Protein AF-A0A925LDP7-F1 (afdb_monomer_lite)

Secondary structure (DSSP, 8-state):
---TT-HHHHHHHHHHHHHHHTT-EEEEEEEEES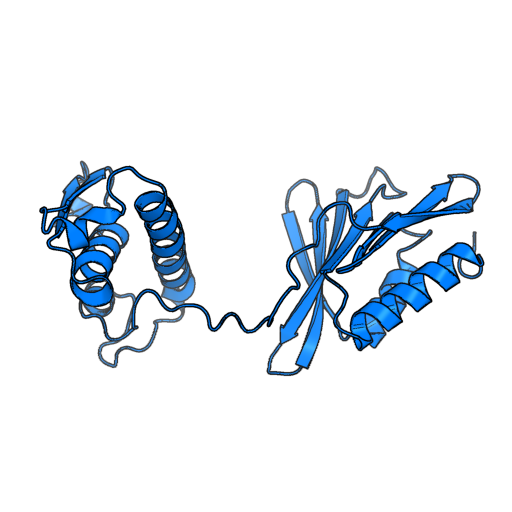-TTSSEEEEEEEEEEETTEEEEEEEEEESS-EEEEEEEHHHHHHHHHHHBTTTEEEEEEEESSEEEEEEE-TT--EEEEEEE-SS-------S------SS-TT-HHHHHTTSB-TTSPBPGGGHHHHHHHHHHHHHHHHHHHTSTTTTTTTTTPPEEEEEET-TTSHHHHHHHHIIIIIS---EEEEEE-S-GGGT-

Structure (mmCIF, N/CA/C/O backbone):
data_AF-A0A925LDP7-F1
#
_entry.id   AF-A0A925LDP7-F1
#
loop_
_atom_site.group_PDB
_atom_site.id
_atom_site.type_symbol
_atom_site.label_atom_id
_atom_site.label_alt_id
_atom_site.label_comp_id
_atom_site.label_asym_id
_atom_site.label_entity_id
_atom_site.label_seq_id
_atom_site.pdbx_PDB_ins_code
_atom_site.Cartn_x
_atom_site.Cartn_y
_atom_site.Cartn_z
_atom_site.occupancy
_atom_site.B_iso_or_equiv
_atom_site.auth_seq_id
_atom_site.auth_com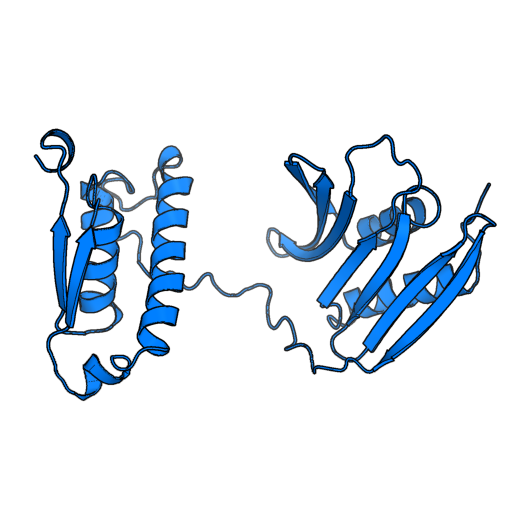p_id
_atom_site.auth_asym_id
_atom_site.auth_atom_id
_atom_site.pdbx_PDB_model_num
ATOM 1 N N . MET A 1 1 ? 21.986 8.172 -30.380 1.00 40.56 1 MET A N 1
ATOM 2 C CA . MET A 1 1 ? 23.168 7.496 -29.807 1.00 40.56 1 MET A CA 1
ATOM 3 C C . MET A 1 1 ? 22.653 6.172 -29.261 1.00 40.56 1 MET A C 1
ATOM 5 O O . MET A 1 1 ? 22.005 6.172 -28.224 1.00 40.56 1 MET A O 1
ATOM 9 N N . ASN A 1 2 ? 22.763 5.102 -30.053 1.00 40.31 2 ASN A N 1
ATOM 10 C CA . ASN A 1 2 ? 22.223 3.786 -29.709 1.00 40.31 2 ASN A CA 1
ATOM 11 C C . ASN A 1 2 ? 23.120 3.160 -28.633 1.00 40.31 2 ASN A C 1
ATOM 13 O O . ASN A 1 2 ? 24.221 2.718 -28.931 1.00 40.31 2 ASN A O 1
ATOM 17 N N . LEU A 1 3 ? 22.633 3.161 -27.390 1.00 54.34 3 LEU A N 1
ATOM 18 C CA . LEU A 1 3 ? 23.225 2.503 -26.221 1.00 54.34 3 LEU A CA 1
ATOM 19 C C . LEU A 1 3 ? 22.838 1.012 -25.989 1.00 54.34 3 LEU A C 1
ATOM 21 O O . LEU A 1 3 ? 23.273 0.485 -24.967 1.00 54.34 3 LEU A O 1
ATOM 25 N N . PRO A 1 4 ? 22.051 0.286 -26.822 1.00 52.62 4 PRO A N 1
ATOM 26 C CA . PRO A 1 4 ? 21.390 -0.947 -26.381 1.00 52.62 4 PRO A CA 1
ATOM 27 C C . PRO A 1 4 ? 22.275 -2.207 -26.441 1.00 52.62 4 PRO A C 1
ATOM 29 O O . PRO A 1 4 ? 21.760 -3.286 -26.705 1.00 52.62 4 PRO A O 1
ATOM 32 N N . THR A 1 5 ? 23.599 -2.110 -26.291 1.00 65.19 5 THR A N 1
ATOM 33 C CA . THR A 1 5 ? 24.480 -3.297 -26.397 1.00 65.19 5 THR A CA 1
ATOM 34 C C . THR A 1 5 ? 25.756 -3.163 -25.570 1.00 65.19 5 THR A C 1
ATOM 36 O O . THR A 1 5 ? 26.799 -3.716 -25.910 1.00 65.19 5 THR A O 1
ATOM 39 N N . ASP A 1 6 ? 25.704 -2.387 -24.487 1.00 84.06 6 ASP A N 1
ATOM 40 C CA . ASP A 1 6 ? 26.787 -2.400 -23.510 1.00 84.06 6 ASP A CA 1
ATOM 41 C C . ASP A 1 6 ? 26.669 -3.673 -22.644 1.00 84.06 6 ASP A C 1
ATOM 43 O O . ASP A 1 6 ? 25.587 -3.936 -22.103 1.00 84.06 6 ASP A O 1
ATOM 47 N N . PRO A 1 7 ? 27.746 -4.465 -22.477 1.00 86.44 7 PRO A N 1
ATOM 48 C CA . PRO A 1 7 ? 27.717 -5.697 -21.687 1.00 86.44 7 PRO A CA 1
ATOM 49 C C . PRO A 1 7 ? 27.203 -5.516 -20.253 1.00 86.44 7 PRO A C 1
ATOM 51 O O . PRO A 1 7 ? 26.579 -6.425 -19.705 1.00 86.44 7 PRO A O 1
ATOM 54 N N . ALA A 1 8 ? 27.429 -4.354 -19.631 1.00 88.62 8 ALA A N 1
ATOM 55 C CA . ALA A 1 8 ? 26.926 -4.065 -18.291 1.00 88.62 8 ALA A CA 1
ATOM 56 C C . ALA A 1 8 ? 25.400 -3.890 -18.271 1.00 88.62 8 ALA A C 1
ATOM 58 O O . ALA A 1 8 ? 24.751 -4.310 -17.311 1.00 88.62 8 ALA A O 1
ATOM 59 N N . VAL A 1 9 ? 24.822 -3.306 -19.325 1.00 89.75 9 VAL A N 1
ATOM 60 C CA . VAL A 1 9 ? 23.366 -3.151 -19.472 1.00 89.75 9 VAL A CA 1
ATOM 61 C C . VAL A 1 9 ? 22.717 -4.512 -19.715 1.00 89.75 9 VAL A C 1
ATOM 63 O O . VAL A 1 9 ? 21.731 -4.830 -19.054 1.00 89.75 9 VAL A O 1
ATOM 66 N N . GLU A 1 10 ? 23.295 -5.342 -20.589 1.00 90.75 10 GLU A N 1
ATOM 67 C CA . GLU A 1 10 ? 22.788 -6.701 -20.833 1.00 90.75 10 GLU A CA 1
ATOM 68 C C . GLU A 1 10 ? 22.823 -7.554 -19.572 1.00 90.75 10 GLU A C 1
ATOM 70 O O . GLU A 1 10 ? 21.828 -8.183 -19.222 1.00 90.75 10 GLU A O 1
ATOM 75 N N . ARG A 1 11 ? 23.942 -7.526 -18.842 1.00 93.19 11 ARG A N 1
ATOM 76 C CA . ARG A 1 11 ? 24.085 -8.281 -17.596 1.00 93.19 11 ARG A CA 1
ATOM 77 C C . ARG A 1 11 ? 23.078 -7.825 -16.537 1.00 93.19 11 ARG A C 1
ATOM 79 O O . ARG A 1 11 ? 22.529 -8.660 -15.827 1.00 93.19 11 ARG A O 1
ATOM 86 N N . PHE A 1 12 ? 22.815 -6.521 -16.444 1.00 94.19 12 PHE A N 1
ATOM 87 C CA . PHE A 1 12 ? 21.799 -5.979 -15.541 1.00 94.19 12 PHE A CA 1
ATOM 88 C C . PHE A 1 12 ? 20.381 -6.424 -15.928 1.00 94.19 12 PHE A C 1
ATOM 90 O O . PHE A 1 12 ? 19.610 -6.828 -15.063 1.00 94.19 12 PHE A O 1
ATOM 97 N N . LEU A 1 13 ? 20.029 -6.363 -17.217 1.00 93.06 13 LEU A N 1
ATOM 98 C CA . LEU A 1 13 ? 18.705 -6.760 -17.709 1.00 93.06 13 LEU A CA 1
ATOM 99 C C . LEU A 1 13 ? 18.469 -8.269 -17.602 1.00 93.06 13 LEU A C 1
ATOM 101 O O . LEU A 1 13 ? 17.364 -8.671 -17.248 1.00 93.06 13 LEU A O 1
ATOM 105 N N . ALA A 1 14 ? 19.494 -9.083 -17.865 1.00 92.31 14 ALA A N 1
ATOM 106 C CA . ALA A 1 14 ? 19.447 -10.528 -17.665 1.00 92.31 14 ALA A CA 1
ATOM 107 C C . ALA A 1 14 ? 19.187 -10.857 -16.191 1.00 92.31 14 ALA A C 1
ATOM 109 O O . ALA A 1 14 ? 18.197 -11.509 -15.880 1.00 92.31 14 ALA A O 1
ATOM 110 N N . HIS A 1 15 ? 19.976 -10.283 -15.276 1.00 93.69 15 HIS A N 1
ATOM 111 C CA . HIS A 1 15 ? 19.776 -10.509 -13.846 1.00 93.69 15 HIS A CA 1
ATOM 112 C C . HIS A 1 15 ? 18.412 -10.006 -13.349 1.00 93.69 15 HIS A C 1
ATOM 114 O O . HIS A 1 15 ? 17.784 -10.633 -12.502 1.00 93.69 15 HIS A O 1
ATOM 120 N N . PHE A 1 16 ? 17.912 -8.893 -13.891 1.00 93.62 16 PHE A N 1
ATOM 121 C CA . PHE A 1 16 ? 16.559 -8.434 -13.593 1.00 93.62 16 PHE A CA 1
ATOM 122 C C . PHE A 1 16 ? 15.493 -9.448 -14.036 1.00 93.62 16 PHE A C 1
ATOM 124 O O . PHE A 1 16 ? 14.566 -9.712 -13.275 1.00 93.62 16 PHE A O 1
ATOM 131 N N . ALA A 1 17 ? 15.617 -10.022 -15.236 1.00 91.56 17 ALA A N 1
ATOM 132 C CA . ALA A 1 17 ? 14.696 -11.044 -15.726 1.00 91.56 17 ALA A CA 1
ATOM 133 C C . ALA A 1 17 ? 14.746 -12.319 -14.865 1.00 91.56 17 ALA A C 1
ATOM 135 O O . ALA A 1 17 ? 13.689 -12.823 -14.480 1.00 91.56 17 ALA A O 1
ATOM 136 N N . ASP A 1 18 ? 15.944 -12.771 -14.492 1.00 89.19 18 ASP A N 1
ATOM 137 C CA . ASP A 1 18 ? 16.142 -13.922 -13.602 1.00 89.19 18 ASP A CA 1
ATOM 138 C C . ASP A 1 18 ? 15.507 -13.665 -12.226 1.00 89.19 18 ASP A C 1
ATOM 140 O O . ASP A 1 18 ? 14.745 -14.484 -11.719 1.00 89.19 18 ASP A O 1
ATOM 144 N N . ALA A 1 19 ? 15.710 -12.472 -11.655 1.00 88.44 19 ALA A N 1
ATOM 145 C CA . ALA A 1 19 ? 15.133 -12.103 -10.363 1.00 88.44 19 ALA A CA 1
ATOM 146 C C . ALA A 1 19 ? 13.593 -12.070 -10.367 1.00 88.44 19 ALA A C 1
ATOM 148 O O . ALA A 1 19 ? 12.962 -12.309 -9.333 1.00 88.44 19 ALA A O 1
ATOM 149 N N . LEU A 1 20 ? 12.970 -11.767 -11.512 1.00 87.81 20 LEU A N 1
ATOM 150 C CA . LEU A 1 20 ? 11.517 -11.866 -11.671 1.00 87.81 20 LEU A CA 1
ATOM 151 C C . LEU A 1 20 ? 11.048 -13.319 -11.751 1.00 87.81 20 LEU A C 1
ATOM 153 O O . LEU A 1 20 ? 9.985 -13.627 -11.217 1.00 87.81 20 LEU A O 1
ATOM 157 N N . HIS A 1 21 ? 11.812 -14.189 -12.416 1.00 85.06 21 HIS A N 1
ATOM 158 C CA . HIS A 1 21 ? 11.483 -15.606 -12.559 1.00 85.06 21 HIS A CA 1
ATOM 159 C C . HIS A 1 21 ? 11.599 -16.345 -11.221 1.00 85.06 21 HIS A C 1
ATOM 161 O O . HIS A 1 21 ? 10.654 -17.004 -10.788 1.00 85.06 21 HIS A O 1
ATOM 167 N N . ASP A 1 22 ? 12.702 -16.125 -10.508 1.00 83.94 22 ASP A N 1
ATOM 168 C CA . ASP A 1 22 ? 13.012 -16.799 -9.244 1.00 83.94 22 ASP A CA 1
ATOM 169 C C . ASP A 1 22 ? 12.352 -16.125 -8.029 1.00 83.94 22 ASP A C 1
ATOM 171 O O . ASP A 1 22 ? 12.627 -16.469 -6.881 1.00 83.94 22 ASP A O 1
ATOM 175 N N . SER A 1 23 ? 11.471 -15.142 -8.262 1.00 81.62 23 SER A N 1
ATOM 176 C CA . SER A 1 23 ? 10.743 -14.401 -7.219 1.00 81.62 23 SER A CA 1
ATOM 177 C C . SER A 1 23 ? 11.643 -13.737 -6.161 1.00 81.62 23 SER A C 1
ATOM 179 O O . SER A 1 23 ? 11.200 -13.433 -5.050 1.00 81.62 23 SER A O 1
ATOM 181 N N . SER A 1 24 ? 12.904 -13.467 -6.505 1.00 84.62 24 SER A N 1
ATOM 182 C CA . SER A 1 24 ? 13.875 -12.777 -5.648 1.00 84.62 24 SER A CA 1
ATOM 183 C C . SER A 1 24 ? 13.843 -11.255 -5.830 1.00 84.62 24 SER A C 1
ATOM 185 O O . SER A 1 24 ? 14.462 -10.519 -5.059 1.00 84.62 24 SER A O 1
ATOM 187 N N . PHE A 1 25 ? 13.101 -10.759 -6.823 1.00 88.75 25 PHE A N 1
ATOM 188 C CA . PHE A 1 25 ? 12.918 -9.337 -7.086 1.00 88.75 25 PHE A CA 1
ATOM 189 C C . PHE A 1 25 ? 12.146 -8.618 -5.968 1.00 88.75 25 PHE A C 1
ATOM 191 O O . PHE A 1 25 ? 11.017 -8.978 -5.636 1.00 88.75 25 PHE A O 1
ATOM 198 N N . VAL A 1 26 ? 12.721 -7.530 -5.444 1.00 88.12 26 VAL A N 1
ATOM 199 C CA . VAL A 1 26 ? 12.084 -6.680 -4.423 1.00 88.12 26 VAL A CA 1
ATOM 200 C C . VAL A 1 26 ? 11.586 -5.371 -5.034 1.00 88.12 26 VAL A C 1
ATOM 202 O O . VAL A 1 26 ? 10.417 -4.997 -4.890 1.00 88.12 26 VAL A O 1
ATOM 205 N N . LYS A 1 27 ? 12.475 -4.622 -5.693 1.00 92.00 27 LYS A N 1
ATOM 206 C CA . LYS A 1 27 ? 12.163 -3.306 -6.267 1.00 92.00 27 LYS A CA 1
ATOM 207 C C . LYS A 1 27 ? 13.233 -2.882 -7.262 1.00 92.00 27 LYS A C 1
ATOM 209 O O . LYS A 1 27 ? 14.415 -3.123 -7.056 1.00 92.00 27 LYS A O 1
ATOM 214 N N . LEU A 1 28 ? 12.825 -2.141 -8.285 1.00 95.50 28 LEU A N 1
ATOM 215 C CA . LEU A 1 28 ? 13.735 -1.451 -9.195 1.00 95.50 28 LEU A CA 1
ATOM 216 C C . LEU A 1 28 ? 13.430 0.046 -9.205 1.00 95.50 28 LEU A C 1
ATOM 218 O O . LEU A 1 28 ? 12.268 0.453 -9.190 1.00 95.50 28 LEU A O 1
ATOM 222 N N . VAL A 1 29 ? 14.471 0.874 -9.236 1.00 95.94 29 VAL A N 1
ATOM 223 C CA . VAL A 1 29 ? 14.363 2.331 -9.369 1.00 95.94 29 VAL A CA 1
ATOM 224 C C . VAL A 1 29 ? 15.185 2.798 -10.551 1.00 95.94 29 VAL A C 1
ATOM 226 O O . VAL A 1 29 ? 16.388 2.558 -10.597 1.00 95.94 29 VAL A O 1
ATOM 229 N N . LEU A 1 30 ? 14.556 3.536 -11.461 1.00 94.25 30 LEU A N 1
ATOM 230 C CA . LEU A 1 30 ? 15.259 4.323 -12.463 1.00 94.25 30 LEU A CA 1
ATOM 231 C C . LEU A 1 30 ? 15.282 5.788 -12.042 1.00 94.25 30 LEU A C 1
ATOM 233 O O . LEU A 1 30 ? 14.250 6.363 -11.685 1.00 94.25 30 LEU A O 1
ATOM 237 N N . ALA A 1 31 ? 16.458 6.398 -12.091 1.00 91.00 31 ALA A N 1
ATOM 238 C CA . ALA A 1 31 ? 16.699 7.761 -11.641 1.00 91.00 31 ALA A CA 1
ATOM 239 C C . ALA A 1 31 ? 17.605 8.523 -12.617 1.00 91.00 31 ALA A C 1
ATOM 241 O O . ALA A 1 31 ? 18.130 7.970 -13.587 1.00 91.00 31 ALA A O 1
ATOM 242 N N . LYS A 1 32 ? 17.793 9.820 -12.343 1.00 86.69 32 LYS A N 1
ATOM 243 C CA . LYS A 1 32 ? 18.557 10.759 -13.180 1.00 86.69 32 LYS A CA 1
ATOM 244 C C . LYS A 1 32 ? 18.049 10.777 -14.630 1.00 86.69 32 LYS A C 1
ATOM 246 O O . LYS A 1 32 ? 18.739 10.283 -15.529 1.00 86.69 32 LYS A O 1
ATOM 251 N N . PRO A 1 33 ? 16.844 11.325 -14.858 1.00 86.44 33 PRO A N 1
ATOM 252 C CA . PRO A 1 33 ? 16.310 11.486 -16.200 1.00 86.44 33 PRO A CA 1
ATOM 253 C C . PRO A 1 33 ? 17.247 12.351 -17.060 1.00 86.44 33 PRO A C 1
ATOM 255 O O . PRO A 1 33 ? 17.884 13.285 -16.566 1.00 86.44 33 PRO A O 1
ATOM 258 N N . GLN A 1 34 ? 17.374 12.037 -18.349 1.00 76.31 34 GLN A N 1
ATOM 259 C CA . GLN A 1 34 ? 18.280 12.742 -19.260 1.00 76.31 34 GLN A CA 1
ATOM 260 C C . GLN A 1 34 ? 17.795 14.145 -19.613 1.00 76.31 34 GLN A C 1
ATOM 262 O O . GLN A 1 34 ? 18.620 15.044 -19.792 1.00 76.31 34 GLN A O 1
ATOM 267 N N . ARG A 1 35 ? 16.476 14.332 -19.715 1.00 70.00 35 ARG A N 1
ATOM 268 C CA . ARG A 1 35 ? 15.852 15.626 -19.988 1.00 70.00 35 ARG A CA 1
ATOM 269 C C . ARG A 1 35 ? 15.399 16.246 -18.675 1.00 70.00 35 ARG A C 1
ATOM 271 O O . ARG A 1 35 ? 14.482 15.749 -18.039 1.00 70.00 35 ARG A O 1
ATOM 278 N N . ALA A 1 36 ? 16.029 17.356 -18.298 1.00 55.81 36 ALA A N 1
ATOM 279 C CA . ALA A 1 36 ? 15.630 18.143 -17.130 1.00 55.81 36 ALA A CA 1
ATOM 280 C C . ALA A 1 36 ? 14.279 18.873 -17.320 1.00 55.81 36 ALA A C 1
ATOM 282 O O . ALA A 1 36 ? 13.747 19.419 -16.358 1.00 55.81 36 ALA A O 1
ATOM 283 N N . SER A 1 37 ? 13.747 18.904 -18.551 1.00 54.88 37 SER A N 1
ATOM 284 C CA . SER A 1 37 ? 12.510 19.604 -18.920 1.00 54.88 37 SER A CA 1
ATOM 285 C C . SER A 1 37 ? 11.239 18.764 -18.793 1.00 54.88 37 SER A C 1
ATOM 287 O O . SER A 1 37 ? 10.155 19.333 -18.832 1.00 54.88 37 SER A O 1
ATOM 289 N N . ASP A 1 38 ? 11.345 17.440 -18.663 1.00 63.47 38 ASP A N 1
ATOM 290 C CA . ASP A 1 38 ? 10.188 16.612 -18.336 1.00 63.47 38 ASP A CA 1
ATOM 291 C C . ASP A 1 38 ? 10.051 16.605 -16.818 1.00 63.47 38 ASP A C 1
ATOM 293 O O . ASP A 1 38 ? 10.993 16.265 -16.108 1.00 63.47 38 ASP A O 1
ATOM 297 N N . ASP A 1 39 ? 8.876 16.942 -16.291 1.00 83.62 39 ASP A N 1
ATOM 298 C CA . ASP A 1 39 ? 8.598 16.925 -14.847 1.00 83.62 39 ASP A CA 1
ATOM 299 C C . ASP A 1 39 ? 8.763 15.542 -14.189 1.00 83.62 39 ASP A C 1
ATOM 301 O O . ASP A 1 39 ? 8.492 15.400 -13.000 1.00 83.62 39 ASP A O 1
ATOM 305 N N . LEU A 1 40 ? 9.177 14.528 -14.952 1.00 89.19 40 LEU A N 1
ATOM 306 C CA . LEU A 1 40 ? 9.502 13.176 -14.529 1.00 89.19 40 LEU A CA 1
ATOM 307 C C . LEU A 1 40 ? 10.780 13.172 -13.682 1.00 89.19 40 LEU A C 1
ATOM 309 O O . LEU A 1 40 ? 11.830 13.627 -14.116 1.00 89.19 40 LEU A O 1
ATOM 313 N N . LEU A 1 41 ? 10.700 12.611 -12.481 1.00 89.31 41 LEU A N 1
ATOM 314 C CA . LEU A 1 41 ? 11.795 12.560 -11.512 1.00 89.31 41 LEU A CA 1
ATOM 315 C C . LEU A 1 41 ? 12.430 11.170 -11.437 1.00 89.31 41 LEU A C 1
ATOM 317 O O . LEU A 1 41 ? 13.654 11.036 -11.392 1.00 89.31 41 LEU A O 1
ATOM 321 N N . ARG A 1 42 ? 11.596 10.127 -11.395 1.00 92.69 42 ARG A N 1
ATOM 322 C CA . ARG A 1 42 ? 12.022 8.728 -11.265 1.00 92.69 42 ARG A CA 1
ATOM 323 C C . ARG A 1 42 ? 10.937 7.770 -11.734 1.00 92.69 42 ARG A C 1
ATOM 325 O O . ARG A 1 42 ? 9.759 8.125 -11.756 1.00 92.69 42 ARG A O 1
ATOM 332 N N . LEU A 1 43 ? 11.337 6.537 -12.009 1.00 94.50 43 LEU A N 1
ATOM 333 C CA . LEU A 1 43 ? 10.438 5.401 -12.170 1.00 94.50 43 LEU A CA 1
ATOM 334 C C . LEU A 1 43 ? 10.726 4.383 -11.069 1.00 94.50 43 LEU A C 1
ATOM 336 O O . LEU A 1 43 ? 11.884 4.098 -10.782 1.00 94.50 43 LEU A O 1
ATOM 340 N N . THR A 1 44 ? 9.690 3.836 -10.442 1.00 94.94 44 THR A N 1
ATOM 341 C CA . THR A 1 44 ? 9.815 2.693 -9.525 1.00 94.94 44 THR A CA 1
ATOM 342 C C . THR A 1 44 ? 9.009 1.516 -10.050 1.00 94.94 44 THR A C 1
ATOM 344 O O . THR A 1 44 ? 7.834 1.688 -10.355 1.00 94.94 44 THR A O 1
ATOM 347 N N . ALA A 1 45 ? 9.616 0.334 -10.122 1.00 94.00 45 ALA A N 1
ATOM 348 C CA . ALA A 1 45 ? 8.952 -0.907 -10.496 1.00 94.00 45 ALA A CA 1
ATOM 349 C C . ALA A 1 45 ? 8.840 -1.852 -9.294 1.00 94.00 45 ALA A C 1
ATOM 351 O O . ALA A 1 45 ? 9.786 -1.978 -8.506 1.00 94.00 45 ALA A O 1
ATOM 352 N N . ARG A 1 46 ? 7.691 -2.518 -9.168 1.00 92.12 46 ARG A N 1
ATOM 353 C CA . ARG A 1 46 ? 7.416 -3.585 -8.193 1.00 92.12 46 ARG A CA 1
ATOM 354 C C . ARG A 1 46 ? 6.602 -4.699 -8.841 1.00 92.12 46 ARG A C 1
ATOM 356 O O . ARG A 1 46 ? 5.817 -4.422 -9.746 1.00 92.12 46 ARG A O 1
ATOM 363 N N . LEU A 1 47 ? 6.768 -5.927 -8.361 1.00 88.31 47 LEU A N 1
ATOM 364 C CA . LEU A 1 47 ? 5.917 -7.045 -8.758 1.00 88.31 47 LEU A CA 1
ATOM 365 C C . LEU A 1 47 ? 4.542 -6.900 -8.096 1.00 88.31 47 LEU A C 1
ATOM 367 O O . LEU A 1 47 ? 4.451 -6.469 -6.952 1.00 88.31 47 LEU A O 1
ATOM 371 N N . VAL A 1 48 ? 3.471 -7.226 -8.807 1.00 84.81 48 VAL A N 1
ATOM 372 C CA . VAL A 1 48 ? 2.098 -7.258 -8.289 1.00 84.81 48 VAL A CA 1
ATOM 373 C C . VAL A 1 48 ? 1.350 -8.435 -8.907 1.00 84.81 48 VAL A C 1
ATOM 375 O O . VAL A 1 48 ? 1.620 -8.800 -10.047 1.00 84.81 48 VAL A O 1
ATOM 378 N N . LEU A 1 49 ? 0.378 -9.004 -8.190 1.00 82.56 49 LEU A N 1
ATOM 379 C CA . LEU A 1 49 ? -0.598 -9.910 -8.797 1.00 82.56 49 LEU A CA 1
ATOM 380 C C . LEU A 1 49 ? -1.825 -9.123 -9.264 1.00 82.56 49 LEU A C 1
ATOM 382 O O . LEU A 1 49 ? -2.472 -8.424 -8.479 1.00 82.56 49 LEU A O 1
ATOM 386 N N . LEU A 1 50 ? -2.177 -9.262 -10.539 1.00 76.19 50 LEU A N 1
ATOM 387 C CA . LEU A 1 50 ? -3.389 -8.709 -11.133 1.00 76.19 50 LEU A CA 1
ATOM 388 C C . LEU A 1 50 ? -4.235 -9.857 -11.669 1.00 76.19 50 LEU A C 1
ATOM 390 O O . LEU A 1 50 ? -3.844 -10.534 -12.608 1.00 76.19 50 LEU A O 1
ATOM 394 N N . ARG A 1 51 ? -5.412 -10.071 -11.066 1.00 80.69 51 ARG A N 1
ATOM 395 C CA . ARG A 1 51 ? -6.342 -11.152 -11.453 1.00 80.69 51 ARG A CA 1
ATOM 396 C C . ARG A 1 51 ? -5.688 -12.549 -11.482 1.00 80.69 51 ARG A C 1
ATOM 398 O O . ARG A 1 51 ? -6.088 -13.387 -12.275 1.00 80.69 51 ARG A O 1
ATOM 405 N N . GLY A 1 52 ? -4.712 -12.787 -10.603 1.00 77.06 52 GLY A N 1
ATOM 406 C CA . GLY A 1 52 ? -3.983 -14.058 -10.508 1.00 77.06 52 GLY A CA 1
ATOM 407 C C . GLY A 1 52 ? -2.698 -14.125 -11.338 1.00 77.06 52 GLY A C 1
ATOM 408 O O . GLY A 1 52 ? -1.912 -15.043 -11.139 1.00 77.06 52 GLY A O 1
ATOM 409 N N . GLU A 1 53 ? -2.434 -13.146 -12.205 1.00 80.75 53 GLU A N 1
ATOM 410 C CA . GLU A 1 53 ? -1.233 -13.113 -13.045 1.00 80.75 53 GLU A CA 1
ATOM 411 C C . GLU A 1 53 ? -0.198 -12.119 -12.507 1.00 80.75 53 GLU A C 1
ATOM 413 O O . GLU A 1 53 ? -0.535 -11.018 -12.055 1.00 80.75 53 GLU A O 1
ATOM 418 N N . ALA A 1 54 ? 1.079 -12.502 -12.552 1.00 84.31 54 ALA A N 1
ATOM 419 C CA . ALA A 1 54 ? 2.181 -11.644 -12.140 1.00 84.31 54 ALA A CA 1
ATOM 420 C C . ALA A 1 54 ? 2.422 -10.530 -13.171 1.00 84.31 54 ALA A C 1
ATOM 422 O O . ALA A 1 54 ? 2.613 -10.778 -14.361 1.00 84.31 54 ALA A O 1
ATOM 423 N N . ALA A 1 55 ? 2.456 -9.290 -12.694 1.00 90.75 55 ALA A N 1
ATOM 424 C CA . ALA A 1 55 ? 2.678 -8.100 -13.497 1.00 90.75 55 ALA A CA 1
ATOM 425 C C . ALA A 1 55 ? 3.666 -7.152 -12.808 1.00 90.75 55 ALA A C 1
ATOM 427 O O . ALA A 1 55 ? 3.794 -7.121 -11.585 1.00 90.75 55 ALA A O 1
ATOM 428 N N . LEU A 1 56 ? 4.347 -6.333 -13.599 1.00 92.69 56 LEU A N 1
ATOM 429 C CA . LEU A 1 56 ? 5.175 -5.235 -13.124 1.00 92.69 56 LEU A CA 1
ATOM 430 C C . LEU A 1 56 ? 4.344 -3.960 -13.031 1.00 92.69 56 LEU A C 1
ATOM 432 O O . LEU A 1 56 ? 3.866 -3.444 -14.039 1.00 92.69 56 LEU A O 1
ATOM 436 N N . SER A 1 57 ? 4.213 -3.424 -11.821 1.00 92.69 57 SER A N 1
ATOM 437 C CA . SER A 1 57 ? 3.635 -2.106 -11.579 1.00 92.69 57 SER A CA 1
ATOM 438 C C . SER A 1 57 ? 4.729 -1.046 -11.615 1.00 92.69 57 SER A C 1
ATOM 440 O O . SER A 1 57 ? 5.623 -1.027 -10.766 1.00 92.69 57 SER A O 1
ATOM 442 N N . LEU A 1 58 ? 4.661 -0.175 -12.617 1.00 94.69 58 LEU A N 1
ATOM 443 C CA . LEU A 1 58 ? 5.593 0.915 -12.867 1.00 94.69 58 LEU A CA 1
ATOM 444 C C . LEU A 1 58 ? 4.956 2.236 -12.444 1.00 94.69 58 LEU A C 1
ATOM 446 O O . LEU A 1 58 ? 3.962 2.680 -13.021 1.00 94.69 58 LEU A O 1
ATOM 450 N N . VAL A 1 59 ? 5.552 2.887 -11.453 1.00 94.75 59 VAL A N 1
ATOM 451 C CA . VAL A 1 59 ? 5.144 4.206 -10.970 1.00 94.75 59 VAL A CA 1
ATOM 452 C C . VAL A 1 59 ? 6.114 5.249 -11.507 1.00 94.75 59 VAL A C 1
ATOM 454 O O . VAL A 1 59 ? 7.277 5.298 -11.104 1.00 94.75 59 VAL A O 1
ATOM 457 N N . TYR A 1 60 ? 5.620 6.086 -12.412 1.00 93.12 60 TYR A N 1
ATOM 458 C CA . TYR A 1 60 ? 6.300 7.260 -12.940 1.00 93.12 60 TYR A CA 1
ATOM 459 C C . TYR A 1 60 ? 6.004 8.436 -12.015 1.00 93.12 60 TYR A C 1
ATOM 461 O O . TYR A 1 60 ? 4.879 8.940 -11.989 1.00 93.12 60 TYR A O 1
ATOM 469 N N . THR A 1 61 ? 7.004 8.866 -11.252 1.00 90.69 61 THR A N 1
ATOM 470 C CA . THR A 1 61 ? 6.865 10.005 -10.344 1.00 90.69 61 THR A CA 1
ATOM 471 C C . THR A 1 61 ? 7.246 11.281 -11.057 1.00 90.69 61 THR A C 1
ATOM 473 O O . THR A 1 61 ? 8.403 11.450 -11.449 1.00 90.69 61 THR A O 1
ATOM 476 N N . HIS A 1 62 ? 6.285 12.189 -11.182 1.00 89.44 62 HIS A N 1
ATOM 477 C CA . HIS A 1 62 ? 6.499 13.557 -11.626 1.00 89.44 62 HIS A CA 1
ATOM 478 C C . HIS A 1 62 ? 6.449 14.525 -10.435 1.00 89.44 62 HIS A C 1
ATOM 480 O O . HIS A 1 62 ? 6.033 14.153 -9.341 1.00 89.44 62 HIS A O 1
ATOM 486 N N . LYS A 1 63 ? 6.826 15.792 -10.636 1.00 86.50 63 LYS A N 1
ATOM 487 C CA . LYS A 1 63 ? 6.802 16.819 -9.573 1.00 86.50 63 LYS A CA 1
ATOM 488 C C . LYS A 1 63 ? 5.444 16.975 -8.878 1.00 86.50 63 LYS A C 1
ATOM 490 O O . LYS A 1 63 ? 5.409 17.248 -7.685 1.00 86.50 63 LYS A O 1
ATOM 495 N N . THR A 1 64 ? 4.343 16.839 -9.617 1.00 85.94 64 THR A N 1
ATOM 496 C CA . THR A 1 64 ? 2.983 17.130 -9.122 1.00 85.94 64 THR A CA 1
ATOM 497 C C . THR A 1 64 ? 2.047 15.925 -9.127 1.00 85.94 64 THR A C 1
ATOM 499 O O . THR A 1 64 ? 0.924 16.026 -8.634 1.00 85.94 64 THR A O 1
ATOM 502 N N . ARG A 1 65 ? 2.466 14.789 -9.696 1.00 85.81 65 ARG A N 1
ATOM 503 C CA . ARG A 1 65 ? 1.625 13.593 -9.821 1.00 85.81 65 ARG A CA 1
ATOM 504 C C . ARG A 1 65 ? 2.442 12.323 -10.001 1.00 85.81 65 ARG A C 1
ATOM 506 O O . ARG A 1 65 ? 3.503 12.348 -10.617 1.00 85.81 65 ARG A O 1
ATOM 513 N N . ASP A 1 66 ? 1.862 11.209 -9.576 1.00 89.75 66 ASP A N 1
ATOM 514 C CA . ASP A 1 66 ? 2.352 9.868 -9.874 1.00 89.75 66 ASP A CA 1
ATOM 515 C C . ASP A 1 66 ? 1.430 9.195 -10.899 1.00 89.75 66 ASP A C 1
ATOM 517 O O . ASP A 1 66 ? 0.204 9.248 -10.781 1.00 89.75 66 ASP A O 1
ATOM 521 N N . ILE A 1 67 ? 2.014 8.550 -11.909 1.00 89.69 67 ILE A N 1
ATOM 522 C CA . ILE A 1 67 ? 1.287 7.772 -12.920 1.00 89.69 67 ILE A CA 1
ATOM 523 C C . ILE A 1 67 ? 1.678 6.308 -12.756 1.00 89.69 67 ILE A C 1
ATOM 525 O O . ILE A 1 67 ? 2.853 5.970 -12.848 1.00 89.69 67 ILE A O 1
ATOM 529 N N . THR A 1 68 ? 0.698 5.433 -12.537 1.00 92.75 68 THR A N 1
ATOM 530 C CA . THR A 1 68 ? 0.929 3.986 -12.426 1.00 92.75 68 THR A CA 1
ATOM 531 C C . THR A 1 68 ? 0.522 3.288 -13.718 1.00 92.75 68 THR A C 1
ATOM 533 O O . THR A 1 68 ? -0.593 3.490 -14.199 1.00 92.75 68 THR A O 1
ATOM 536 N N . LYS A 1 69 ? 1.407 2.454 -14.263 1.00 91.38 69 LYS A N 1
ATOM 537 C CA . LYS A 1 69 ? 1.139 1.568 -15.401 1.00 91.38 69 LYS A CA 1
ATOM 538 C C . LYS A 1 69 ? 1.539 0.149 -15.034 1.00 91.38 69 LYS A C 1
ATOM 540 O O . LYS A 1 69 ? 2.589 -0.046 -14.435 1.00 91.38 69 LYS A O 1
ATOM 545 N N . ASN A 1 70 ? 0.713 -0.825 -15.392 1.00 92.06 70 ASN A N 1
ATOM 546 C CA . ASN A 1 70 ? 1.013 -2.230 -15.146 1.00 92.06 70 ASN A CA 1
ATOM 547 C C . ASN A 1 70 ? 1.312 -2.919 -16.474 1.00 92.06 70 ASN A C 1
ATOM 549 O O . ASN A 1 70 ? 0.599 -2.685 -17.447 1.00 92.06 70 ASN A O 1
ATOM 553 N N . HIS A 1 71 ? 2.341 -3.755 -16.490 1.00 91.94 71 HIS A N 1
ATOM 554 C CA . HIS A 1 71 ? 2.807 -4.476 -17.670 1.00 91.94 71 HIS A CA 1
ATOM 555 C C . HIS A 1 71 ? 3.046 -5.943 -17.329 1.00 91.94 71 HIS A C 1
ATOM 557 O O . HIS A 1 71 ? 3.357 -6.263 -16.180 1.00 91.94 71 HIS A O 1
ATOM 563 N N . GLY A 1 72 ? 2.945 -6.835 -18.315 1.00 91.75 72 GLY A N 1
ATOM 564 C CA . GLY A 1 72 ? 3.425 -8.209 -18.142 1.00 91.75 72 GLY A CA 1
ATOM 565 C C . GLY A 1 72 ? 4.934 -8.236 -17.862 1.00 91.75 72 GLY A C 1
ATOM 566 O O . GLY A 1 72 ? 5.642 -7.269 -18.149 1.00 91.75 72 GLY A O 1
ATOM 567 N N . LEU A 1 73 ? 5.452 -9.339 -17.312 1.00 89.50 73 LEU A N 1
ATOM 568 C CA . LEU A 1 73 ? 6.876 -9.431 -16.947 1.00 89.50 73 LEU A CA 1
ATOM 569 C C . LEU A 1 73 ? 7.795 -9.242 -18.162 1.00 89.50 73 LEU A C 1
ATOM 571 O O . LEU A 1 73 ? 8.700 -8.411 -18.127 1.00 89.50 73 LEU A O 1
ATOM 575 N N . HIS A 1 74 ? 7.506 -9.945 -19.260 1.00 88.44 74 HIS A N 1
ATOM 576 C CA . HIS A 1 74 ? 8.272 -9.847 -20.504 1.00 88.44 74 HIS A CA 1
ATOM 577 C C . HIS A 1 74 ? 8.229 -8.430 -21.103 1.00 88.44 74 HIS A C 1
ATOM 579 O O . HIS A 1 74 ? 9.263 -7.864 -21.457 1.00 88.44 74 HIS A O 1
ATOM 585 N N . GLU A 1 75 ? 7.040 -7.820 -21.158 1.00 89.94 75 GLU A N 1
ATOM 586 C CA . GLU A 1 75 ? 6.874 -6.442 -21.636 1.00 89.94 75 GLU A CA 1
ATOM 587 C C . GLU A 1 75 ? 7.621 -5.434 -20.758 1.00 89.94 75 GLU A C 1
ATOM 589 O O . GLU A 1 75 ? 8.231 -4.499 -21.271 1.00 89.94 75 GLU A O 1
ATOM 594 N N . GLY A 1 76 ? 7.613 -5.624 -19.437 1.00 90.56 76 GLY A N 1
ATOM 595 C CA . GLY A 1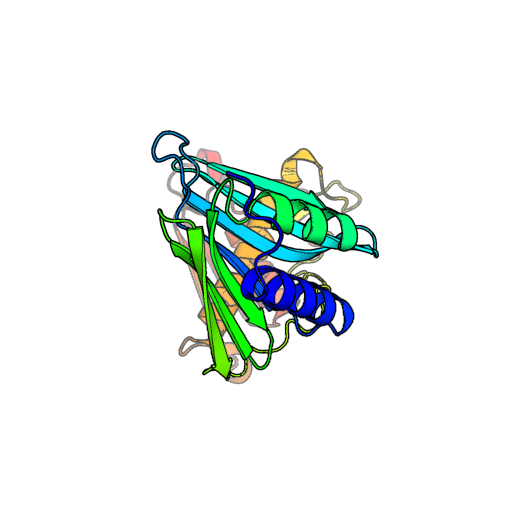 76 ? 8.311 -4.742 -18.508 1.00 90.56 76 GLY A CA 1
ATOM 596 C C . GLY A 1 76 ? 9.832 -4.792 -18.663 1.00 90.56 76 GLY A C 1
ATOM 597 O O . GLY A 1 76 ? 10.474 -3.744 -18.601 1.00 90.56 76 GLY A O 1
ATOM 598 N N . VAL A 1 77 ? 10.410 -5.971 -18.926 1.00 91.38 77 VAL A N 1
ATOM 599 C CA . VAL A 1 77 ? 11.846 -6.118 -19.241 1.00 91.38 77 VAL A CA 1
ATOM 600 C C . VAL A 1 77 ? 12.192 -5.399 -20.550 1.00 91.38 77 VAL A C 1
ATOM 602 O O . VAL A 1 77 ? 13.172 -4.652 -20.601 1.00 91.38 77 VAL A O 1
ATOM 605 N N . ALA A 1 78 ? 11.370 -5.563 -21.592 1.00 90.38 78 ALA A N 1
ATOM 606 C CA . ALA A 1 78 ? 11.559 -4.870 -22.868 1.00 90.38 78 ALA A CA 1
ATOM 607 C C . ALA A 1 78 ? 11.460 -3.342 -22.713 1.00 90.38 78 ALA A C 1
ATOM 609 O O . ALA A 1 78 ? 12.329 -2.608 -23.180 1.00 90.38 78 ALA A O 1
ATOM 610 N N . LEU A 1 79 ? 10.467 -2.856 -21.967 1.00 90.81 79 LEU A N 1
ATOM 611 C CA . LEU A 1 79 ? 10.299 -1.432 -21.686 1.00 90.81 79 LEU A CA 1
ATOM 612 C C . LEU A 1 79 ? 11.479 -0.862 -20.886 1.00 90.81 79 LEU A C 1
ATOM 614 O O . LEU A 1 79 ? 11.921 0.260 -21.124 1.00 90.81 79 LEU A O 1
ATOM 618 N N . LEU A 1 80 ? 12.027 -1.628 -19.943 1.00 90.69 80 LEU A N 1
ATOM 619 C CA . LEU A 1 80 ? 13.196 -1.207 -19.178 1.00 90.69 80 LEU A CA 1
ATOM 620 C C . LEU A 1 80 ? 14.428 -1.005 -20.048 1.00 90.69 80 LEU A C 1
ATOM 622 O O . LEU A 1 80 ? 15.137 -0.013 -19.871 1.00 90.69 80 LEU A O 1
ATOM 626 N N . ARG A 1 81 ? 14.650 -1.902 -21.008 1.00 90.31 81 ARG A N 1
ATOM 627 C CA . ARG A 1 81 ? 15.713 -1.769 -22.006 1.00 90.31 81 ARG A CA 1
ATOM 628 C C . ARG A 1 81 ? 15.589 -0.468 -22.791 1.00 90.31 81 ARG A C 1
ATOM 630 O O . ARG A 1 81 ? 16.592 0.204 -22.999 1.00 90.31 81 ARG A O 1
ATOM 637 N N . GLU A 1 82 ? 14.377 -0.099 -23.193 1.00 89.62 82 GLU A N 1
ATOM 638 C CA . GLU A 1 82 ? 14.138 1.154 -23.912 1.00 89.62 82 GLU A CA 1
ATOM 639 C C . GLU A 1 82 ? 14.394 2.378 -23.034 1.00 89.62 82 GLU A C 1
ATOM 641 O O . GLU A 1 82 ? 14.966 3.357 -23.505 1.00 89.62 82 GLU A O 1
ATOM 646 N N . LEU A 1 83 ? 13.989 2.342 -21.761 1.00 89.25 83 LEU A N 1
ATOM 647 C CA . LEU A 1 83 ? 14.098 3.476 -20.839 1.00 89.25 83 LEU A CA 1
ATOM 648 C C . LEU A 1 83 ? 15.532 3.731 -20.355 1.00 89.25 83 LEU A C 1
ATOM 650 O O . LEU A 1 83 ? 15.897 4.886 -20.096 1.00 89.25 83 LEU A O 1
ATOM 654 N N . LEU A 1 84 ? 16.346 2.683 -20.225 1.00 88.31 84 LEU A N 1
ATOM 655 C CA . LEU A 1 84 ? 17.749 2.789 -19.836 1.00 88.31 84 LEU A CA 1
ATOM 656 C C . LEU A 1 84 ? 18.578 3.419 -20.956 1.00 88.31 84 LEU A C 1
ATOM 658 O O . LEU A 1 84 ? 18.545 3.005 -22.108 1.00 88.31 84 LEU A O 1
ATOM 662 N N . GLY A 1 85 ? 19.327 4.467 -20.627 1.00 80.19 85 GLY A N 1
ATOM 663 C CA . GLY A 1 85 ? 20.186 5.159 -21.586 1.00 80.19 85 GLY A CA 1
ATOM 664 C C . GLY A 1 85 ? 19.451 6.116 -22.531 1.00 80.19 85 GLY A C 1
ATOM 665 O O . GLY A 1 85 ? 20.088 7.047 -23.019 1.00 80.19 85 GLY A O 1
ATOM 666 N N . SER A 1 86 ? 18.135 5.978 -22.733 1.00 83.88 86 SER A N 1
ATOM 667 C CA . SER A 1 86 ? 17.315 6.976 -23.441 1.00 83.88 86 SER A CA 1
ATOM 668 C C . SER A 1 86 ? 16.706 8.004 -22.482 1.00 83.88 86 SER A C 1
ATOM 670 O O . SER A 1 86 ? 16.829 9.212 -22.682 1.00 83.88 86 SER A O 1
ATOM 672 N N . THR A 1 87 ? 16.090 7.519 -21.403 1.00 86.81 87 THR A N 1
ATOM 673 C CA . THR A 1 87 ? 15.284 8.321 -20.484 1.00 86.81 87 THR A CA 1
ATOM 674 C C . THR A 1 87 ? 15.996 8.459 -19.159 1.00 86.81 87 THR A C 1
ATOM 676 O O . THR A 1 87 ? 16.157 9.577 -18.690 1.00 86.81 87 THR A O 1
ATOM 679 N N . PHE A 1 88 ? 16.492 7.363 -18.584 1.00 90.81 88 PHE A N 1
ATOM 680 C CA . PHE A 1 88 ? 17.173 7.350 -17.289 1.00 90.81 88 PHE A CA 1
ATOM 681 C C . PHE A 1 88 ? 18.637 6.944 -17.425 1.00 90.81 88 PHE A C 1
ATOM 683 O O . PHE A 1 88 ? 19.009 6.168 -18.306 1.00 90.81 88 PHE A O 1
ATOM 690 N N . ARG A 1 89 ? 19.481 7.477 -16.539 1.00 90.94 89 ARG A N 1
ATOM 691 C CA . ARG A 1 89 ? 20.916 7.153 -16.495 1.00 90.94 89 ARG A CA 1
ATOM 692 C C . ARG A 1 89 ? 21.309 6.255 -15.342 1.00 90.94 89 ARG A C 1
ATOM 694 O O . ARG A 1 89 ? 22.382 5.675 -15.398 1.00 90.94 89 ARG A O 1
ATOM 701 N N . ASN A 1 90 ? 20.470 6.135 -14.324 1.00 93.00 90 ASN A N 1
ATOM 702 C CA . ASN A 1 90 ? 20.750 5.286 -13.179 1.00 93.00 90 ASN A CA 1
ATOM 703 C C . ASN A 1 90 ? 19.639 4.255 -13.017 1.00 93.00 90 ASN A C 1
ATOM 705 O O . ASN A 1 90 ? 18.464 4.610 -13.108 1.00 93.00 90 ASN A O 1
ATOM 709 N N . ALA A 1 91 ? 20.024 3.016 -12.734 1.00 95.50 91 ALA A N 1
ATOM 710 C CA . ALA A 1 91 ? 19.137 1.911 -12.404 1.00 95.50 91 ALA A CA 1
ATOM 711 C C . ALA A 1 91 ? 19.628 1.250 -11.117 1.00 95.50 91 ALA A C 1
ATOM 713 O O . ALA A 1 91 ? 20.812 0.955 -10.987 1.00 95.50 91 ALA A O 1
ATOM 714 N N . HIS A 1 92 ? 18.735 1.075 -10.153 1.00 95.88 92 HIS A N 1
ATOM 715 C CA . HIS A 1 92 ? 19.025 0.471 -8.858 1.00 95.88 92 HIS A CA 1
ATOM 716 C C . HIS A 1 92 ? 18.042 -0.675 -8.655 1.00 95.88 92 HIS A C 1
ATOM 718 O O . HIS A 1 92 ? 16.854 -0.441 -8.421 1.00 95.88 92 HIS A O 1
ATOM 724 N N . LEU A 1 93 ? 18.530 -1.897 -8.819 1.00 95.00 93 LEU A N 1
ATOM 725 C CA . LEU A 1 93 ? 17.786 -3.130 -8.632 1.00 95.00 93 LEU A CA 1
ATOM 726 C C . LEU A 1 93 ? 18.104 -3.686 -7.248 1.00 95.00 93 LEU A C 1
ATOM 728 O O . LEU A 1 93 ? 19.264 -3.900 -6.914 1.00 95.00 93 LEU A O 1
ATOM 732 N N . HIS A 1 94 ? 17.058 -3.923 -6.471 1.00 91.19 94 HIS A N 1
ATOM 733 C CA . HIS A 1 94 ? 17.128 -4.604 -5.190 1.00 91.19 94 HIS A CA 1
ATOM 734 C C . HIS A 1 94 ? 16.495 -5.984 -5.352 1.00 91.19 94 HIS A C 1
ATOM 736 O O . HIS A 1 94 ? 15.325 -6.099 -5.749 1.00 91.19 94 HIS A O 1
ATOM 742 N N . THR A 1 95 ? 17.269 -7.012 -5.037 1.00 88.19 95 THR A N 1
ATOM 743 C CA . THR A 1 95 ? 16.797 -8.380 -4.835 1.00 88.19 95 THR A CA 1
ATOM 744 C C . THR A 1 95 ? 16.862 -8.715 -3.343 1.00 88.19 95 THR A C 1
ATOM 746 O O . THR A 1 95 ? 17.258 -7.883 -2.524 1.00 88.19 95 THR A O 1
ATOM 749 N N . GLN A 1 96 ? 16.425 -9.913 -2.959 1.00 84.31 96 GLN A N 1
ATOM 750 C CA . GLN A 1 96 ? 16.465 -10.360 -1.562 1.00 84.31 96 GLN A CA 1
ATOM 751 C C . GLN A 1 96 ? 17.896 -10.451 -1.003 1.00 84.31 96 GLN A C 1
ATOM 753 O O . GLN A 1 96 ? 18.101 -10.250 0.193 1.00 84.31 96 GLN A O 1
ATOM 758 N N . SER A 1 97 ? 18.878 -10.747 -1.858 1.00 81.88 97 SER A N 1
ATOM 759 C CA . SER A 1 97 ? 20.265 -11.015 -1.465 1.00 81.88 97 SER A CA 1
ATOM 760 C C . SER A 1 97 ? 21.269 -9.994 -1.992 1.00 81.88 97 SER A C 1
ATOM 762 O O . SER A 1 97 ? 22.365 -9.884 -1.442 1.00 81.88 97 SER A O 1
ATOM 764 N N . GLU A 1 98 ? 20.933 -9.252 -3.047 1.00 90.00 98 GLU A N 1
ATOM 765 C CA . GLU A 1 98 ? 21.879 -8.400 -3.763 1.00 90.00 98 GLU A CA 1
ATOM 766 C C . GLU A 1 98 ? 21.274 -7.048 -4.148 1.00 90.00 98 GLU A C 1
ATOM 768 O O . GLU A 1 98 ? 20.076 -6.891 -4.393 1.00 90.00 98 GLU A O 1
ATOM 773 N N . GLU A 1 99 ? 22.147 -6.056 -4.271 1.00 92.19 99 GLU A N 1
ATOM 774 C CA . GLU A 1 99 ? 21.838 -4.760 -4.852 1.00 92.19 99 GLU A CA 1
ATOM 775 C C . GLU A 1 99 ? 22.718 -4.513 -6.070 1.00 92.19 99 GLU A C 1
ATOM 777 O O . GLU A 1 99 ? 23.949 -4.539 -6.003 1.00 92.19 99 GLU A O 1
ATOM 782 N N . TRP A 1 100 ? 22.068 -4.222 -7.190 1.00 95.06 100 TRP A N 1
ATOM 783 C CA . TRP A 1 100 ? 22.708 -3.969 -8.469 1.00 95.06 100 TRP A CA 1
ATOM 784 C C . TRP A 1 100 ? 22.483 -2.512 -8.863 1.00 95.06 100 TRP A C 1
ATOM 786 O O . TRP A 1 100 ? 21.349 -2.052 -9.006 1.00 95.06 100 TRP A O 1
ATOM 796 N N . GLN A 1 101 ? 23.571 -1.773 -9.055 1.00 95.19 101 GLN A N 1
ATOM 797 C CA . GLN A 1 101 ? 23.547 -0.363 -9.428 1.00 95.19 101 GLN A CA 1
ATOM 798 C C . GLN A 1 101 ? 24.214 -0.174 -10.786 1.00 95.19 101 GLN A C 1
ATOM 800 O O . GLN A 1 101 ? 25.429 -0.304 -10.925 1.00 95.19 101 GLN A O 1
ATOM 805 N N . LEU A 1 102 ? 23.408 0.169 -11.785 1.00 94.88 102 LEU A N 1
ATOM 806 C CA . LEU A 1 102 ? 23.852 0.532 -13.123 1.00 94.88 102 LEU A CA 1
ATOM 807 C C . LEU A 1 102 ? 23.846 2.057 -13.256 1.00 94.88 102 LEU A C 1
ATOM 809 O O . LEU A 1 102 ? 22.837 2.710 -12.987 1.00 94.88 102 LEU A O 1
ATOM 813 N N . SER A 1 103 ? 24.960 2.638 -13.691 1.00 93.25 103 SER A N 1
ATOM 814 C CA . SER A 1 103 ? 25.072 4.064 -14.006 1.00 93.25 103 SER A CA 1
ATOM 815 C C . SER A 1 103 ? 25.609 4.262 -15.419 1.00 93.25 103 SER A C 1
ATOM 817 O O . SER A 1 103 ? 26.608 3.669 -15.803 1.00 93.25 103 SER A O 1
ATOM 819 N N . ILE A 1 104 ? 24.960 5.133 -16.185 1.00 91.19 104 ILE A N 1
ATOM 820 C CA . ILE A 1 104 ? 25.303 5.467 -17.566 1.00 91.19 104 ILE A CA 1
ATOM 821 C C . ILE A 1 104 ? 25.725 6.934 -17.599 1.00 91.19 104 ILE A C 1
ATOM 823 O O . ILE A 1 104 ? 24.950 7.844 -17.284 1.00 91.19 104 ILE A O 1
ATOM 827 N N . SER A 1 105 ? 26.976 7.193 -17.968 1.00 86.69 105 SER A N 1
ATOM 828 C CA . SER A 1 105 ? 27.515 8.549 -18.018 1.00 86.69 105 SER A CA 1
ATOM 829 C C . SER A 1 105 ? 26.922 9.360 -19.177 1.00 86.69 105 SER A C 1
ATOM 831 O O . SER A 1 105 ? 26.356 8.826 -20.130 1.00 86.69 105 SER A O 1
ATOM 833 N N . LYS A 1 106 ? 27.102 10.689 -19.151 1.00 80.69 106 LYS A N 1
ATOM 834 C CA . LYS A 1 106 ? 26.746 11.574 -20.283 1.00 80.69 106 LYS A CA 1
ATOM 835 C C . LYS A 1 106 ? 27.429 11.170 -21.598 1.00 80.69 106 LYS A C 1
ATOM 837 O O . LYS A 1 106 ? 26.895 11.473 -22.657 1.00 80.69 106 LYS A O 1
ATOM 842 N N . LYS A 1 107 ? 28.597 10.523 -21.513 1.00 81.06 107 LYS A N 1
ATOM 843 C CA . LYS A 1 107 ? 29.390 10.044 -22.654 1.00 81.06 107 LYS A CA 1
ATOM 844 C C . LYS A 1 107 ? 29.032 8.605 -23.063 1.00 81.06 107 LYS A C 1
ATOM 846 O O . LYS A 1 107 ? 29.678 8.069 -23.950 1.00 81.06 107 LYS A O 1
ATOM 851 N N . GLY A 1 108 ? 28.045 7.985 -22.409 1.00 79.06 108 GLY A N 1
ATOM 852 C CA . GLY A 1 108 ? 27.588 6.627 -22.705 1.00 79.06 108 GLY A CA 1
ATOM 853 C C . GLY A 1 108 ? 28.402 5.504 -22.059 1.00 79.06 108 GLY A C 1
ATOM 854 O O . GLY A 1 108 ? 28.178 4.349 -22.384 1.00 79.06 108 GLY A O 1
ATOM 855 N N . GLN A 1 109 ? 29.325 5.816 -21.144 1.00 86.19 109 GLN A N 1
ATOM 856 C CA . GLN A 1 109 ? 30.052 4.785 -20.393 1.00 86.19 109 GLN A CA 1
ATOM 857 C C . GLN A 1 109 ? 29.142 4.180 -19.327 1.00 86.19 109 GLN A C 1
ATOM 859 O O . GLN A 1 109 ? 28.596 4.930 -18.511 1.00 86.19 109 GLN A O 1
ATOM 864 N N . CYS A 1 110 ? 29.017 2.857 -19.319 1.00 90.38 110 CYS A N 1
ATOM 865 C CA . CYS A 1 110 ? 28.218 2.129 -18.344 1.00 90.38 110 CYS A CA 1
ATOM 866 C C . CYS A 1 110 ? 29.109 1.570 -17.231 1.00 90.38 110 CYS A C 1
ATOM 868 O O . CYS A 1 110 ? 30.139 0.952 -17.490 1.00 90.38 110 CYS A O 1
ATOM 870 N N . THR A 1 111 ? 28.706 1.772 -15.982 1.00 91.50 111 THR A N 1
ATOM 871 C CA . THR A 1 111 ? 29.321 1.143 -14.814 1.00 91.50 111 THR A CA 1
ATOM 872 C C . THR A 1 111 ? 28.274 0.335 -14.069 1.00 91.50 111 THR A C 1
ATOM 874 O O . THR A 1 111 ? 27.173 0.822 -13.808 1.00 91.50 111 THR A O 1
ATOM 877 N N . LEU A 1 112 ? 28.624 -0.904 -13.731 1.00 94.25 112 LEU A N 1
ATOM 878 C CA . LEU A 1 112 ? 27.780 -1.804 -12.959 1.00 94.25 112 LEU A CA 1
ATOM 879 C C . LEU A 1 112 ? 28.485 -2.156 -11.655 1.00 94.25 112 LEU A C 1
ATOM 881 O O . LEU A 1 112 ? 29.599 -2.676 -11.668 1.00 94.25 112 LEU A O 1
ATOM 885 N N . HIS A 1 113 ? 27.822 -1.872 -10.544 1.00 93.62 113 HIS A N 1
ATOM 886 C CA . HIS A 1 113 ? 28.269 -2.229 -9.209 1.00 93.62 113 HIS A CA 1
ATOM 887 C C . HIS A 1 113 ? 27.287 -3.224 -8.597 1.00 93.62 113 HIS A C 1
ATOM 889 O O . HIS A 1 113 ? 26.077 -3.012 -8.669 1.00 93.62 113 HIS A O 1
ATOM 895 N N . VAL A 1 114 ? 27.812 -4.282 -7.983 1.00 93.69 114 VAL A N 1
ATOM 896 C CA . VAL A 1 114 ? 27.024 -5.310 -7.296 1.00 93.69 114 VAL A CA 1
ATOM 897 C C . VAL A 1 114 ? 27.500 -5.386 -5.854 1.00 93.69 114 VAL A C 1
ATOM 899 O O . VAL A 1 114 ? 28.702 -5.464 -5.604 1.00 93.69 114 VAL A O 1
ATOM 902 N N . ALA A 1 115 ? 26.563 -5.335 -4.918 1.00 89.06 115 ALA A N 1
ATOM 903 C CA . ALA A 1 115 ? 26.815 -5.501 -3.494 1.00 89.06 115 ALA A CA 1
ATOM 904 C C . ALA A 1 115 ? 25.862 -6.547 -2.915 1.00 89.06 115 ALA A C 1
ATOM 906 O O . ALA A 1 115 ? 24.743 -6.701 -3.401 1.00 89.06 115 ALA A O 1
ATOM 907 N N . ALA A 1 116 ? 26.280 -7.224 -1.847 1.00 83.94 116 ALA A N 1
ATOM 908 C CA . ALA A 1 116 ? 25.341 -7.967 -1.016 1.00 83.94 116 ALA A CA 1
ATOM 909 C C . ALA A 1 116 ? 24.350 -6.983 -0.375 1.00 83.94 116 ALA A C 1
ATOM 911 O O . ALA A 1 116 ? 24.743 -5.888 0.040 1.00 83.94 116 ALA A O 1
ATOM 912 N N . ALA A 1 117 ? 23.077 -7.363 -0.291 1.00 74.88 117 ALA A N 1
ATOM 913 C CA . ALA A 1 117 ? 22.069 -6.554 0.375 1.00 74.88 117 ALA A CA 1
ATOM 914 C C . ALA A 1 117 ? 22.442 -6.410 1.862 1.00 74.88 117 ALA A C 1
ATOM 916 O O . ALA A 1 117 ? 22.559 -7.393 2.593 1.00 74.88 117 ALA A O 1
ATOM 917 N N . SER A 1 118 ? 22.668 -5.174 2.317 1.00 59.34 118 SER A N 1
ATOM 918 C CA . SER A 1 118 ? 23.088 -4.863 3.696 1.00 59.34 118 SER A CA 1
ATOM 919 C C . SER A 1 118 ? 21.971 -5.043 4.729 1.00 59.34 118 SER A C 1
ATOM 921 O O . SER A 1 118 ? 22.209 -4.997 5.937 1.00 59.34 118 SER A O 1
ATOM 923 N N . HIS A 1 119 ? 20.766 -5.334 4.258 1.00 50.22 119 HIS A N 1
ATOM 924 C CA . HIS A 1 119 ? 19.665 -5.872 5.029 1.00 50.22 119 HIS A CA 1
ATOM 925 C C . HIS A 1 119 ? 19.146 -7.070 4.245 1.00 50.22 119 HIS A C 1
ATOM 927 O O . HIS A 1 119 ? 18.911 -6.932 3.046 1.00 50.22 119 HIS A O 1
ATOM 933 N N . ALA A 1 120 ? 18.966 -8.221 4.901 1.00 42.72 120 ALA A N 1
ATOM 934 C CA . ALA A 1 120 ? 18.074 -9.246 4.379 1.00 42.72 120 ALA A CA 1
ATOM 935 C C . ALA A 1 120 ? 16.728 -8.544 4.196 1.00 42.72 120 ALA A C 1
ATOM 937 O O . ALA A 1 120 ? 16.030 -8.265 5.171 1.00 42.72 120 ALA A O 1
ATOM 938 N N . ALA A 1 121 ? 16.450 -8.098 2.973 1.00 42.69 121 ALA A N 1
ATOM 939 C CA . ALA A 1 121 ? 15.173 -7.515 2.655 1.00 42.69 121 ALA A CA 1
ATOM 940 C C . ALA A 1 121 ? 14.209 -8.664 2.881 1.00 42.69 121 ALA A C 1
ATOM 942 O O . ALA A 1 121 ? 14.279 -9.646 2.140 1.00 42.69 121 ALA A O 1
ATOM 943 N N . ASP A 1 122 ? 13.408 -8.570 3.950 1.00 41.19 122 ASP A N 1
ATOM 944 C CA . ASP A 1 122 ? 12.279 -9.457 4.186 1.00 41.19 122 ASP A CA 1
ATOM 945 C C . ASP A 1 122 ? 11.677 -9.739 2.821 1.00 41.19 122 ASP A C 1
ATOM 947 O O . ASP A 1 122 ? 11.238 -8.811 2.125 1.00 41.19 122 ASP A O 1
ATOM 951 N N . ALA A 1 123 ? 11.793 -10.998 2.393 1.00 37.62 123 ALA A N 1
ATOM 952 C CA . ALA A 1 123 ? 11.250 -11.441 1.129 1.00 37.62 123 ALA A CA 1
ATOM 953 C C . ALA A 1 123 ? 9.846 -10.837 1.016 1.00 37.62 123 ALA A C 1
ATOM 955 O O . ALA A 1 123 ? 9.113 -10.869 2.016 1.00 37.62 123 ALA A O 1
ATOM 956 N N . PRO A 1 124 ? 9.435 -10.274 -0.136 1.00 41.72 124 PRO A N 1
ATOM 957 C CA . PRO A 1 124 ? 8.033 -9.982 -0.360 1.00 41.72 124 PRO A CA 1
ATOM 958 C C . PRO A 1 124 ? 7.320 -11.335 -0.462 1.00 41.72 124 PRO A C 1
ATOM 960 O O . PRO A 1 124 ? 6.995 -11.832 -1.535 1.00 41.72 124 PRO A O 1
ATOM 963 N N . THR A 1 125 ? 7.143 -11.971 0.691 1.00 38.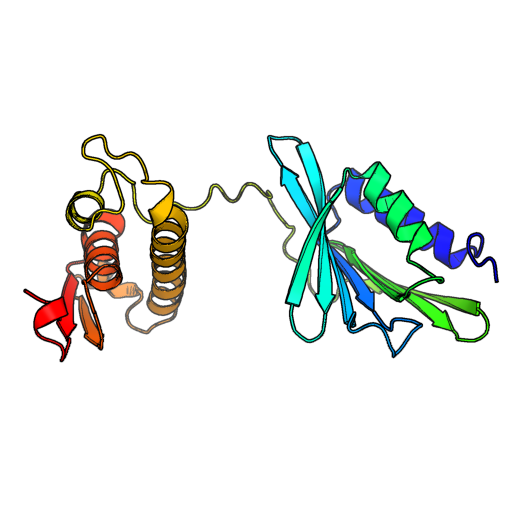06 125 THR A N 1
ATOM 964 C CA . THR A 1 125 ? 6.307 -13.129 0.906 1.00 38.06 125 THR A CA 1
ATOM 965 C C . THR A 1 125 ? 4.919 -12.673 0.527 1.00 38.06 125 THR A C 1
ATOM 967 O O . THR A 1 125 ? 4.356 -11.776 1.149 1.00 38.06 125 THR A O 1
ATOM 970 N N . ALA A 1 126 ? 4.433 -13.268 -0.557 1.00 36.41 126 ALA A N 1
ATOM 971 C CA . ALA A 1 126 ? 3.085 -13.140 -1.063 1.00 36.41 126 ALA A CA 1
ATOM 972 C C . ALA A 1 126 ? 2.621 -11.684 -1.248 1.00 36.41 126 ALA A C 1
ATOM 974 O O . ALA A 1 126 ? 2.124 -11.011 -0.346 1.00 36.41 126 ALA A O 1
ATOM 975 N N . HIS A 1 127 ? 2.571 -11.255 -2.509 1.00 39.06 127 HIS A N 1
ATOM 976 C CA . HIS A 1 127 ? 1.645 -10.198 -2.926 1.00 39.06 127 HIS A CA 1
ATOM 977 C C . HIS A 1 127 ? 0.159 -10.590 -2.798 1.00 39.06 127 HIS A C 1
ATOM 979 O O . HIS A 1 127 ? -0.707 -9.881 -3.302 1.00 39.06 127 HIS A O 1
ATOM 985 N N . ASP A 1 128 ? -0.124 -11.654 -2.052 1.00 39.91 128 ASP A N 1
ATOM 986 C CA . ASP A 1 128 ? -1.370 -11.866 -1.345 1.00 39.91 128 ASP A CA 1
ATOM 987 C C . ASP A 1 128 ? -1.097 -11.769 0.166 1.00 39.91 128 ASP A C 1
ATOM 989 O O . ASP A 1 128 ? -1.249 -12.716 0.933 1.00 39.91 128 ASP A O 1
ATOM 993 N N . ARG A 1 129 ? -0.729 -10.569 0.642 1.00 40.09 129 ARG A N 1
ATOM 994 C CA . ARG A 1 129 ? -1.341 -10.148 1.902 1.00 40.09 129 ARG A CA 1
ATOM 995 C C . ARG A 1 129 ? -2.820 -10.134 1.571 1.00 40.09 129 ARG A C 1
ATOM 997 O O . ARG A 1 129 ? -3.295 -9.119 1.047 1.00 40.09 129 ARG A O 1
ATOM 1004 N N . GLU A 1 130 ? -3.512 -11.251 1.820 1.00 37.59 130 GLU A N 1
ATOM 1005 C CA . GLU A 1 130 ? -4.952 -11.247 2.032 1.00 37.59 130 GLU A CA 1
ATOM 1006 C C . GLU A 1 130 ? -5.189 -9.977 2.821 1.00 37.59 130 GLU A C 1
ATOM 1008 O O . GLU A 1 130 ? -4.639 -9.826 3.915 1.00 37.59 130 GLU A O 1
ATOM 1013 N N . LYS A 1 131 ? -5.810 -8.976 2.186 1.00 45.62 131 LYS A N 1
ATOM 1014 C CA . LYS A 1 131 ? -5.956 -7.665 2.811 1.00 45.62 131 LYS A CA 1
ATOM 1015 C C . LYS A 1 131 ? -6.602 -7.958 4.140 1.00 45.62 131 LYS A C 1
ATOM 1017 O O . LYS A 1 131 ? -7.761 -8.358 4.124 1.00 45.62 131 LYS A O 1
ATOM 1022 N N . GLN A 1 132 ? -5.850 -7.826 5.230 1.00 50.75 132 GLN A N 1
ATOM 1023 C CA . GLN A 1 132 ? -6.346 -8.159 6.547 1.00 50.75 132 GLN A CA 1
ATOM 1024 C C . GLN A 1 132 ? -7.524 -7.219 6.752 1.00 50.75 132 GLN A C 1
ATOM 1026 O O . GLN A 1 132 ? -7.360 -6.002 6.873 1.00 50.75 132 GLN A O 1
ATOM 1031 N N . ARG A 1 133 ? -8.734 -7.755 6.580 1.00 60.59 133 ARG A N 1
ATOM 1032 C CA . ARG A 1 133 ? -9.949 -6.959 6.638 1.00 60.59 133 ARG A CA 1
ATOM 1033 C C . ARG A 1 133 ? -10.200 -6.786 8.117 1.00 60.59 133 ARG A C 1
ATOM 1035 O O . ARG A 1 133 ? -10.779 -7.651 8.756 1.00 60.59 133 ARG A O 1
ATOM 1042 N N . TRP A 1 134 ? -9.685 -5.687 8.657 1.00 73.56 134 TRP A N 1
ATOM 1043 C CA . TRP A 1 134 ? -9.828 -5.337 10.067 1.00 73.56 134 TRP A CA 1
ATOM 1044 C C . TRP A 1 134 ? -11.298 -5.266 10.499 1.00 73.56 134 TRP A C 1
ATOM 1046 O O . TRP A 1 134 ? -11.611 -5.464 11.673 1.00 73.56 134 TRP A O 1
ATOM 1056 N N . LEU A 1 135 ? -12.183 -5.014 9.529 1.00 85.44 135 LEU A N 1
ATOM 1057 C CA . LEU A 1 135 ? -13.627 -5.043 9.669 1.00 85.44 135 LEU A CA 1
ATOM 1058 C C . LEU A 1 135 ? -14.272 -5.862 8.552 1.00 85.44 135 LEU A C 1
ATOM 1060 O O . LEU A 1 135 ? -13.858 -5.814 7.389 1.00 85.44 135 LEU A O 1
ATOM 1064 N N . GLU A 1 136 ? -15.353 -6.542 8.901 1.00 88.69 136 GLU A N 1
ATOM 1065 C CA . GLU A 1 136 ? -16.246 -7.182 7.944 1.00 88.69 136 GLU A CA 1
ATOM 1066 C C . GLU A 1 136 ? -17.256 -6.166 7.390 1.00 88.69 136 GLU A C 1
ATOM 1068 O O . GLU A 1 136 ? -17.680 -5.248 8.087 1.00 88.69 136 GLU A O 1
ATOM 1073 N N . LEU A 1 137 ? -17.693 -6.329 6.137 1.00 90.50 137 LEU A N 1
ATOM 1074 C CA . LEU A 1 137 ? -18.736 -5.466 5.553 1.00 90.50 137 LEU A CA 1
ATOM 1075 C C . LEU A 1 137 ? -20.116 -5.671 6.209 1.00 90.50 137 LEU A C 1
ATOM 1077 O O . LEU A 1 137 ? -21.019 -4.861 6.030 1.00 90.50 137 LEU A O 1
ATOM 1081 N N . THR A 1 138 ? -20.270 -6.745 6.981 1.00 91.62 138 THR A N 1
ATOM 1082 C CA . THR A 1 138 ? -21.467 -7.087 7.756 1.00 91.62 138 THR A CA 1
ATOM 1083 C C . THR A 1 138 ? -21.619 -6.251 9.027 1.00 91.62 138 THR A C 1
ATOM 1085 O O . THR A 1 138 ? -22.666 -6.316 9.669 1.00 91.62 138 THR A O 1
ATOM 1088 N N . ARG A 1 139 ? -20.608 -5.455 9.416 1.00 92.44 139 ARG A N 1
ATOM 1089 C CA . ARG A 1 139 ? -20.679 -4.633 10.631 1.00 92.44 139 ARG A CA 1
ATOM 1090 C C . ARG A 1 139 ? -21.826 -3.611 10.534 1.00 92.44 139 ARG A C 1
ATOM 1092 O O . ARG A 1 139 ? -21.823 -2.811 9.596 1.00 92.44 139 ARG A O 1
ATOM 1099 N N . PRO A 1 140 ? -22.768 -3.573 11.499 1.00 93.25 140 PRO A N 1
ATOM 1100 C CA . PRO A 1 140 ? -23.986 -2.762 11.393 1.00 93.25 140 PRO A CA 1
ATOM 1101 C C . PRO A 1 140 ? -23.736 -1.273 11.135 1.00 93.25 140 PRO A C 1
ATOM 1103 O O . PRO A 1 140 ? -24.405 -0.666 10.301 1.00 93.25 140 PRO A O 1
ATOM 1106 N N . PHE A 1 141 ? -22.718 -0.696 11.781 1.00 94.12 141 PHE A N 1
ATOM 1107 C CA . PHE A 1 141 ? -22.407 0.729 11.648 1.00 94.12 141 PHE A CA 1
ATOM 1108 C C . PHE A 1 141 ? -22.034 1.134 10.209 1.00 94.12 141 PHE A C 1
ATOM 1110 O O . PHE A 1 141 ? -22.196 2.291 9.830 1.00 94.12 141 PHE A O 1
ATOM 1117 N N . LEU A 1 142 ? -21.546 0.200 9.383 1.00 94.88 142 LEU A N 1
ATOM 1118 C CA . LEU A 1 142 ? -21.232 0.479 7.981 1.00 94.88 142 LEU A CA 1
ATOM 1119 C C . LEU A 1 142 ? -22.498 0.721 7.160 1.00 94.88 142 LEU A C 1
ATOM 1121 O O . LEU A 1 142 ? -22.479 1.568 6.267 1.00 94.88 142 LEU A O 1
ATOM 1125 N N . THR A 1 143 ? -23.590 0.025 7.474 1.00 94.69 143 THR A N 1
ATOM 1126 C CA . THR A 1 143 ? -24.884 0.233 6.818 1.00 94.69 143 THR A CA 1
ATOM 1127 C C . THR A 1 143 ? -25.506 1.547 7.279 1.00 94.69 143 THR A C 1
ATOM 1129 O O . THR A 1 143 ? -25.878 2.361 6.438 1.00 94.69 143 THR A O 1
ATOM 1132 N N . GLU A 1 144 ? -25.518 1.809 8.590 1.00 93.25 144 GLU A N 1
ATOM 1133 C CA . GLU A 1 144 ? -26.067 3.049 9.168 1.00 93.25 144 GLU A CA 1
ATOM 1134 C C . GLU A 1 144 ? -25.362 4.309 8.644 1.00 93.25 144 GLU A C 1
ATOM 1136 O O . GLU A 1 144 ? -25.989 5.326 8.362 1.00 93.25 144 GLU A O 1
ATOM 1141 N N . LEU A 1 145 ? -24.045 4.236 8.425 1.00 93.12 145 LEU A N 1
ATOM 1142 C CA . LEU A 1 145 ? -23.271 5.351 7.872 1.00 93.12 145 LEU A CA 1
ATOM 1143 C C . LEU A 1 145 ? -23.257 5.401 6.332 1.00 93.12 145 LEU A C 1
ATOM 1145 O O . LEU A 1 145 ? -22.520 6.205 5.741 1.00 93.12 145 LEU A O 1
ATOM 1149 N N . GLY A 1 146 ? -24.031 4.534 5.672 1.00 94.31 146 GLY A N 1
ATOM 1150 C CA . GLY A 1 146 ? -24.191 4.492 4.220 1.00 94.31 146 GLY A CA 1
ATOM 1151 C C . GLY A 1 146 ? -22.952 4.022 3.457 1.00 94.31 146 GLY A C 1
ATOM 1152 O O . GLY A 1 146 ? -22.774 4.400 2.301 1.00 94.31 146 GLY A O 1
ATOM 1153 N N . VAL A 1 147 ? -22.067 3.240 4.083 1.00 94.00 147 VAL A N 1
ATOM 1154 C CA . VAL A 1 147 ? -20.907 2.603 3.429 1.00 94.00 147 VAL A CA 1
ATOM 1155 C C . VAL A 1 147 ? -21.333 1.333 2.695 1.00 94.00 147 VAL A C 1
ATOM 1157 O O . VAL A 1 147 ? -20.849 1.065 1.590 1.00 94.00 147 VAL A O 1
ATOM 1160 N N . THR A 1 148 ? -22.240 0.563 3.291 1.00 95.38 148 THR A N 1
ATOM 1161 C CA . THR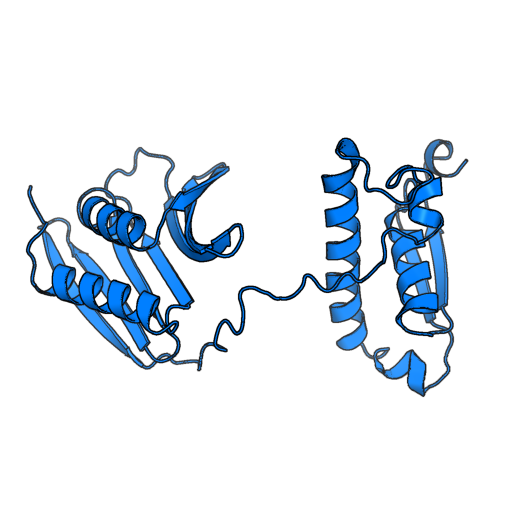 A 1 148 ? -22.794 -0.667 2.721 1.00 95.38 148 THR A CA 1
ATOM 1162 C C . THR A 1 148 ? -24.290 -0.549 2.464 1.00 95.38 148 THR A C 1
ATOM 1164 O O . THR A 1 148 ? -24.985 0.244 3.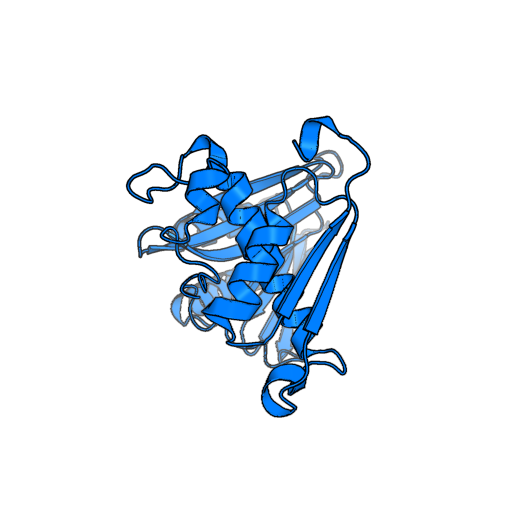091 1.00 95.38 148 THR A O 1
ATOM 1167 N N . THR A 1 149 ? -24.794 -1.346 1.524 1.00 94.00 149 THR A N 1
ATOM 1168 C CA . THR A 1 149 ? -26.233 -1.542 1.327 1.00 94.00 149 THR A CA 1
ATOM 1169 C C . THR A 1 149 ? -26.833 -2.334 2.491 1.00 94.00 149 THR A C 1
ATOM 1171 O O . THR A 1 149 ? -26.109 -2.930 3.291 1.00 94.00 149 THR A O 1
ATOM 1174 N N . ALA A 1 150 ? -28.166 -2.419 2.549 1.00 93.25 150 ALA A N 1
ATOM 1175 C CA . ALA A 1 150 ? -28.869 -3.277 3.508 1.00 93.25 150 ALA A CA 1
ATOM 1176 C C . ALA A 1 150 ? -28.474 -4.766 3.395 1.00 93.25 150 ALA A C 1
ATOM 1178 O O . ALA A 1 150 ? -28.585 -5.511 4.359 1.00 93.25 150 ALA A O 1
ATOM 1179 N N . GLN A 1 151 ? -27.971 -5.198 2.234 1.00 93.00 151 GLN A N 1
ATOM 1180 C CA . GLN A 1 151 ? -27.444 -6.544 1.989 1.00 93.00 151 GLN A CA 1
ATOM 1181 C C . GLN A 1 151 ? -25.932 -6.651 2.273 1.00 93.00 151 GLN A C 1
ATOM 1183 O O . GLN A 1 151 ? -25.281 -7.580 1.800 1.00 93.00 151 GLN A O 1
ATOM 1188 N N . HIS A 1 152 ? -25.353 -5.689 3.000 1.00 92.62 152 HIS A N 1
ATOM 1189 C CA . HIS A 1 152 ? -23.933 -5.632 3.367 1.00 92.62 152 HIS A CA 1
ATOM 1190 C C . HIS A 1 152 ? -22.962 -5.606 2.174 1.00 92.62 152 HIS A C 1
ATOM 1192 O O . HIS A 1 152 ? -21.800 -6.005 2.280 1.00 92.62 152 HIS A O 1
ATOM 1198 N N . GLN A 1 153 ? -23.413 -5.102 1.023 1.00 91.56 153 GLN A N 1
ATOM 1199 C CA . GLN A 1 153 ? -22.552 -4.901 -0.141 1.00 91.56 153 GLN A CA 1
ATOM 1200 C C . GLN A 1 153 ? -21.951 -3.498 -0.118 1.00 91.56 153 GLN A C 1
ATOM 1202 O O . GLN A 1 153 ? -22.653 -2.522 0.129 1.00 91.56 153 GLN A O 1
ATOM 1207 N N . LEU A 1 154 ? -20.652 -3.379 -0.396 1.00 90.88 154 LEU A N 1
ATOM 1208 C CA . LEU A 1 154 ? -19.980 -2.081 -0.459 1.00 90.88 154 LEU A CA 1
ATOM 1209 C C . LEU A 1 154 ? -20.585 -1.211 -1.569 1.00 90.88 154 LEU A C 1
ATOM 1211 O O . LEU A 1 154 ? -20.567 -1.592 -2.740 1.00 90.88 154 LEU A O 1
ATOM 1215 N N . ILE A 1 155 ? -21.041 -0.010 -1.215 1.00 90.12 155 ILE A N 1
ATOM 1216 C CA . ILE A 1 155 ? -21.534 0.964 -2.190 1.00 90.12 155 ILE A CA 1
ATOM 1217 C C . ILE A 1 155 ? -20.332 1.489 -2.998 1.00 90.12 155 ILE A C 1
ATOM 1219 O O . ILE A 1 155 ? -19.391 2.021 -2.398 1.00 90.12 155 ILE A O 1
ATOM 1223 N N . PRO A 1 156 ? -20.328 1.403 -4.347 1.00 85.69 156 PRO A N 1
ATOM 1224 C CA . PRO A 1 156 ? -19.158 1.752 -5.159 1.00 85.69 156 PRO A CA 1
ATOM 1225 C C . PRO A 1 156 ? -18.606 3.157 -4.887 1.00 85.69 156 PRO A C 1
ATOM 1227 O O . PRO A 1 156 ? -17.392 3.318 -4.731 1.00 85.69 156 PRO A O 1
ATOM 1230 N N . ALA A 1 157 ? -19.488 4.150 -4.728 1.00 88.44 157 ALA A N 1
ATOM 1231 C CA . ALA A 1 157 ? -19.123 5.532 -4.404 1.00 88.44 157 ALA A CA 1
ATOM 1232 C C . ALA A 1 157 ? -18.400 5.672 -3.047 1.00 88.44 157 ALA A C 1
ATOM 1234 O O . ALA A 1 157 ? -17.568 6.563 -2.870 1.00 88.44 157 ALA A O 1
ATOM 1235 N N . MET A 1 158 ? -18.645 4.754 -2.108 1.00 91.81 158 MET A N 1
ATOM 1236 C CA . MET A 1 158 ? -18.028 4.735 -0.779 1.00 91.81 158 MET A CA 1
ATOM 1237 C C . MET A 1 158 ? -16.752 3.895 -0.708 1.00 91.81 158 MET A C 1
ATOM 1239 O O . MET A 1 158 ? -16.115 3.829 0.342 1.00 91.81 158 MET A O 1
ATOM 1243 N N . SER A 1 159 ? -16.282 3.329 -1.825 1.00 86.25 159 SER A N 1
ATOM 1244 C CA . SER A 1 159 ? -15.048 2.529 -1.864 1.00 86.25 159 SER A CA 1
ATOM 1245 C C . SER A 1 159 ? -13.826 3.276 -1.324 1.00 86.25 159 SER A C 1
ATOM 1247 O O . SER A 1 159 ? -12.969 2.681 -0.667 1.00 86.25 159 SER A O 1
ATOM 1249 N N . ARG A 1 160 ? -13.727 4.591 -1.573 1.00 86.44 160 ARG A N 1
ATOM 1250 C CA . ARG A 1 160 ? -12.646 5.424 -1.020 1.00 86.44 160 ARG A CA 1
ATOM 1251 C C . ARG A 1 160 ? -12.755 5.536 0.502 1.00 86.44 160 ARG A C 1
ATOM 1253 O O . ARG A 1 160 ? -11.740 5.413 1.182 1.00 86.44 160 ARG A O 1
ATOM 1260 N N . LYS A 1 161 ? -13.970 5.731 1.026 1.00 89.75 161 LYS A N 1
ATOM 1261 C CA . LYS A 1 161 ? -14.239 5.807 2.468 1.00 89.75 161 LYS A CA 1
ATOM 1262 C C . LYS A 1 161 ? -13.947 4.471 3.154 1.00 89.75 161 LYS A C 1
ATOM 1264 O O . LYS A 1 161 ? -13.257 4.452 4.165 1.00 89.75 161 LYS A O 1
ATOM 1269 N N . TRP A 1 162 ? -14.354 3.358 2.551 1.00 91.19 162 TRP A N 1
ATOM 1270 C CA . TRP A 1 162 ? -14.053 2.014 3.043 1.00 91.19 162 TRP A CA 1
ATOM 1271 C C . TRP A 1 162 ? -12.547 1.736 3.144 1.00 91.19 162 TRP A C 1
ATOM 1273 O O . TRP A 1 162 ? -12.061 1.257 4.171 1.00 91.19 162 TRP A O 1
ATOM 1283 N N . LYS A 1 163 ? -11.778 2.096 2.109 1.00 88.56 163 LYS A N 1
ATOM 1284 C CA . LYS A 1 163 ? -10.309 1.993 2.143 1.00 88.56 163 LYS A CA 1
ATOM 1285 C C . LYS A 1 163 ? -9.702 2.875 3.238 1.00 88.56 163 LYS A C 1
ATOM 1287 O O . LYS A 1 163 ? -8.773 2.435 3.907 1.00 88.56 163 LYS A O 1
ATOM 1292 N N . GLN A 1 164 ? -10.232 4.087 3.431 1.00 90.62 164 GLN A N 1
ATOM 1293 C CA . GLN A 1 164 ? -9.787 4.998 4.490 1.00 90.62 164 GLN A CA 1
ATOM 1294 C C . GLN A 1 164 ? -9.996 4.388 5.882 1.00 90.62 164 GLN A C 1
ATOM 1296 O O . GLN A 1 164 ? -9.065 4.405 6.677 1.00 90.62 164 GLN A O 1
ATOM 1301 N N . ILE A 1 165 ? -11.176 3.823 6.153 1.00 92.56 165 ILE A N 1
ATOM 1302 C CA . ILE A 1 165 ? -11.502 3.187 7.438 1.00 92.56 165 ILE A CA 1
ATOM 1303 C C . ILE A 1 165 ? -10.525 2.042 7.741 1.00 92.56 165 ILE A C 1
ATOM 1305 O O . ILE A 1 165 ? -9.919 2.014 8.808 1.00 92.56 165 ILE A O 1
ATOM 1309 N N . ASN A 1 166 ? -10.309 1.138 6.780 1.00 89.44 166 ASN A N 1
ATOM 1310 C CA . ASN A 1 166 ? -9.402 0.003 6.980 1.00 89.44 166 ASN A CA 1
ATOM 1311 C C . ASN A 1 166 ? -7.952 0.445 7.196 1.00 89.44 166 ASN A C 1
ATOM 1313 O O . ASN A 1 166 ? -7.282 -0.075 8.084 1.00 89.44 166 ASN A O 1
ATOM 1317 N N . LYS A 1 167 ? -7.467 1.420 6.414 1.00 87.81 167 LYS A N 1
ATOM 1318 C CA . LYS A 1 167 ? -6.102 1.930 6.588 1.00 87.81 167 LYS A CA 1
ATOM 1319 C C . LYS A 1 167 ? -5.932 2.628 7.934 1.00 87.81 167 LYS A C 1
ATOM 1321 O O . LYS A 1 167 ? -4.871 2.535 8.541 1.00 87.81 167 LYS A O 1
ATOM 1326 N N . PHE A 1 168 ? -6.965 3.322 8.394 1.00 91.50 168 PHE A N 1
ATOM 1327 C CA . PHE A 1 168 ? -6.944 3.970 9.692 1.00 91.50 168 PHE A CA 1
ATOM 1328 C C . PHE A 1 168 ? -6.831 2.947 10.831 1.00 91.50 168 PHE A C 1
ATOM 1330 O O . PHE A 1 168 ? -5.967 3.114 11.687 1.00 91.50 168 PHE A O 1
ATOM 1337 N N . ILE A 1 169 ? -7.615 1.861 10.803 1.00 91.75 169 ILE A N 1
ATOM 1338 C CA . ILE A 1 169 ? -7.496 0.795 11.811 1.00 91.75 169 ILE A CA 1
ATOM 1339 C C . ILE A 1 169 ? -6.115 0.146 11.770 1.00 91.75 169 ILE A C 1
ATOM 1341 O O . ILE A 1 169 ? -5.528 -0.055 12.822 1.00 91.75 169 ILE A O 1
ATOM 1345 N N . GLU A 1 170 ? -5.563 -0.122 10.585 1.00 88.50 170 GLU A N 1
ATOM 1346 C CA . GLU A 1 170 ? -4.201 -0.658 10.453 1.00 88.50 170 GLU A CA 1
ATOM 1347 C C . GLU A 1 170 ? -3.176 0.229 11.183 1.00 88.50 170 GLU A C 1
ATOM 1349 O O . GLU A 1 170 ? -2.388 -0.252 11.996 1.00 88.50 170 GLU A O 1
ATOM 1354 N N . VAL A 1 171 ? -3.213 1.543 10.937 1.00 89.06 171 VAL A N 1
ATOM 1355 C CA . VAL A 1 171 ? -2.311 2.508 11.586 1.00 89.06 171 VAL A CA 1
ATOM 1356 C C . VAL A 1 171 ? -2.548 2.557 13.096 1.00 89.06 171 VAL A C 1
ATOM 1358 O O . VAL A 1 171 ? -1.588 2.546 13.866 1.00 89.06 171 VAL A O 1
ATOM 1361 N N . PHE A 1 172 ? -3.810 2.579 13.525 1.00 91.12 172 PHE A N 1
ATOM 1362 C CA . PHE A 1 172 ? -4.171 2.603 14.939 1.00 91.12 172 PHE A CA 1
ATOM 1363 C C . PHE A 1 172 ? -3.727 1.325 15.664 1.00 91.12 172 PHE A C 1
ATOM 1365 O O . PHE A 1 172 ? -3.185 1.405 16.762 1.00 91.12 172 PHE A O 1
ATOM 1372 N N . ALA A 1 173 ? -3.883 0.158 15.039 1.00 90.06 173 ALA A N 1
ATOM 1373 C CA . ALA A 1 173 ? -3.467 -1.128 15.583 1.00 90.06 173 ALA A CA 1
ATOM 1374 C C . ALA A 1 173 ? -1.955 -1.178 15.819 1.00 90.06 173 ALA A C 1
ATOM 1376 O O . ALA A 1 173 ? -1.511 -1.578 16.896 1.00 90.06 173 ALA A O 1
ATOM 1377 N N . HIS A 1 174 ? -1.167 -0.702 14.852 1.00 88.25 174 HIS A N 1
ATOM 1378 C CA . HIS A 1 174 ? 0.280 -0.576 15.016 1.00 88.25 174 HIS A CA 1
ATOM 1379 C C . HIS A 1 174 ? 0.651 0.392 16.145 1.00 88.25 174 HIS A C 1
ATOM 1381 O O . HIS A 1 174 ? 1.499 0.062 16.975 1.00 88.25 174 HIS A O 1
ATOM 1387 N N . ALA A 1 175 ? -0.002 1.556 16.213 1.00 89.50 175 ALA A N 1
ATOM 1388 C CA . ALA A 1 175 ? 0.241 2.532 17.271 1.00 89.50 175 ALA A CA 1
ATOM 1389 C C . ALA A 1 175 ? -0.094 1.970 18.662 1.00 89.50 175 ALA A C 1
ATOM 1391 O O . ALA A 1 175 ? 0.697 2.132 19.589 1.00 89.50 175 ALA A O 1
ATOM 1392 N N . LEU A 1 176 ? -1.219 1.261 18.802 1.00 90.38 176 LEU A N 1
ATOM 1393 C CA . LEU A 1 176 ? -1.626 0.625 20.054 1.00 90.38 176 LEU A CA 1
ATOM 1394 C C . LEU A 1 176 ? -0.619 -0.450 20.484 1.00 90.38 176 LEU A C 1
ATOM 1396 O O . LEU A 1 176 ? -0.176 -0.436 21.631 1.00 90.38 176 LEU A O 1
ATOM 1400 N N . ALA A 1 177 ? -0.204 -1.322 19.562 1.00 88.56 177 ALA A N 1
ATOM 1401 C CA . ALA A 1 177 ? 0.762 -2.387 19.831 1.00 88.56 177 ALA A CA 1
ATOM 1402 C C . ALA A 1 177 ? 2.162 -1.866 20.205 1.00 88.56 177 ALA A C 1
ATOM 1404 O O . ALA A 1 177 ? 2.884 -2.523 20.946 1.00 88.56 177 ALA A O 1
ATOM 1405 N N . SER A 1 178 ? 2.552 -0.686 19.711 1.00 89.94 178 SER A N 1
ATOM 1406 C CA . SER A 1 178 ? 3.818 -0.025 20.076 1.00 89.94 178 SER A CA 1
ATOM 1407 C C . SER A 1 178 ? 3.709 0.886 21.303 1.00 89.94 178 SER A C 1
ATOM 1409 O O . SER A 1 178 ? 4.690 1.521 21.687 1.00 89.94 178 SER A O 1
ATOM 1411 N N . SER A 1 179 ? 2.528 0.992 21.912 1.00 91.06 179 SER A N 1
ATOM 1412 C CA . SER A 1 179 ? 2.298 1.853 23.070 1.00 91.06 179 SER A CA 1
ATOM 1413 C C . SER A 1 179 ? 2.422 1.085 24.394 1.00 91.06 179 SER A C 1
ATOM 1415 O O . SER A 1 179 ? 2.280 -0.138 24.420 1.00 91.06 179 SER A O 1
ATOM 1417 N N . PRO A 1 180 ? 2.554 1.784 25.537 1.00 91.31 180 PRO A N 1
ATOM 1418 C CA . PRO A 1 180 ? 2.444 1.171 26.866 1.00 91.31 180 PRO A CA 1
ATOM 1419 C C . PRO A 1 180 ? 1.080 0.521 27.166 1.00 91.31 180 PRO A C 1
ATOM 1421 O O . PRO A 1 180 ? 0.905 -0.059 28.235 1.00 91.31 180 PRO A O 1
ATOM 1424 N N . LEU A 1 181 ? 0.103 0.664 26.263 1.00 89.88 181 LEU A N 1
ATOM 1425 C CA . LEU A 1 181 ? -1.238 0.088 26.354 1.00 89.88 181 LEU A CA 1
ATOM 1426 C C . LEU A 1 181 ? -1.370 -1.218 25.553 1.00 89.88 181 LEU A C 1
ATOM 1428 O O . LEU A 1 181 ? -2.476 -1.740 25.439 1.00 89.88 181 LEU A O 1
ATOM 1432 N N . ALA A 1 182 ? -0.279 -1.743 24.988 1.00 88.31 182 ALA A N 1
ATOM 1433 C CA . ALA A 1 182 ? -0.305 -2.959 24.175 1.00 88.31 182 ALA A CA 1
ATOM 1434 C C . ALA A 1 182 ? -0.907 -4.167 24.917 1.00 88.31 182 ALA A C 1
ATOM 1436 O O . ALA A 1 182 ? -1.580 -4.982 24.297 1.00 88.31 182 ALA A O 1
ATOM 1437 N N . ASP A 1 183 ? -0.724 -4.233 26.239 1.00 87.25 183 ASP A N 1
ATOM 1438 C CA . ASP A 1 183 ? -1.210 -5.309 27.106 1.00 87.25 183 ASP A CA 1
ATOM 1439 C C . ASP A 1 183 ? -2.540 -4.984 27.820 1.00 87.25 183 ASP A C 1
ATOM 1441 O O . ASP A 1 183 ? -2.877 -5.546 28.868 1.00 87.25 183 ASP A O 1
ATOM 1445 N N . VAL A 1 184 ? -3.314 -4.028 27.285 1.00 86.94 184 VAL A N 1
ATOM 1446 C CA . VAL A 1 184 ? -4.588 -3.584 27.879 1.00 86.94 184 VAL A CA 1
ATOM 1447 C C . VAL A 1 184 ? -5.605 -4.721 28.000 1.00 86.94 184 VAL A C 1
ATOM 1449 O O . VAL A 1 184 ? -6.380 -4.752 28.960 1.00 86.94 184 VAL A O 1
ATOM 1452 N N . LYS A 1 185 ? -5.574 -5.673 27.058 1.00 83.19 185 LYS A N 1
ATOM 1453 C CA . LYS A 1 185 ? -6.458 -6.841 27.043 1.00 83.19 185 LYS A CA 1
ATOM 1454 C C . LYS A 1 185 ? -6.112 -7.797 28.181 1.00 83.19 185 LYS A C 1
ATOM 1456 O O . LYS A 1 185 ? -6.992 -8.190 28.940 1.00 83.19 185 LYS A O 1
ATOM 1461 N N . GLU A 1 186 ? -4.835 -8.122 28.329 1.00 85.94 186 GLU A N 1
ATOM 1462 C CA . GLU A 1 186 ? -4.283 -9.019 29.344 1.00 85.94 186 GLU A CA 1
ATOM 1463 C C . GLU A 1 186 ? -4.464 -8.439 30.746 1.00 85.94 186 GLU A C 1
ATOM 1465 O O . GLU A 1 186 ? -4.795 -9.156 31.687 1.00 85.94 186 GLU A O 1
ATOM 1470 N N . LYS A 1 187 ? -4.315 -7.119 30.884 1.00 85.38 187 LYS A N 1
ATOM 1471 C CA . LYS A 1 187 ? -4.542 -6.404 32.145 1.00 85.38 187 LYS A CA 1
ATOM 1472 C C . LYS A 1 187 ? -6.021 -6.212 32.487 1.00 85.38 187 LYS A C 1
ATOM 1474 O O . LYS A 1 187 ? -6.304 -5.636 33.537 1.00 85.38 187 LYS A O 1
ATOM 1479 N N . ALA A 1 188 ? -6.944 -6.630 31.613 1.00 78.69 188 ALA A N 1
ATOM 1480 C CA . ALA A 1 188 ? -8.389 -6.438 31.748 1.00 78.69 188 ALA A CA 1
ATOM 1481 C C . ALA A 1 188 ? -8.790 -4.988 32.097 1.00 78.69 188 ALA A C 1
ATOM 1483 O O . ALA A 1 188 ? -9.782 -4.744 32.787 1.00 78.69 188 ALA A O 1
ATOM 1484 N N . LYS A 1 189 ? -8.005 -4.004 31.637 1.00 85.31 189 LYS A N 1
ATOM 1485 C CA . LYS A 1 189 ? -8.270 -2.584 31.889 1.00 85.31 189 LYS A CA 1
ATOM 1486 C C . LYS A 1 189 ? -9.210 -2.032 30.827 1.00 85.31 189 LYS A C 1
ATOM 1488 O O . LYS A 1 189 ? -9.173 -2.445 29.671 1.00 85.31 189 LYS A O 1
ATOM 1493 N N . GLN A 1 190 ? -10.034 -1.061 31.217 1.00 91.44 190 GLN A N 1
ATOM 1494 C CA . GLN A 1 190 ? -10.839 -0.322 30.254 1.00 91.44 190 GLN A CA 1
ATOM 1495 C C . GLN A 1 190 ? -9.941 0.604 29.422 1.00 91.44 190 GLN A C 1
ATOM 1497 O O . GLN A 1 190 ? -9.159 1.378 29.979 1.00 91.44 190 GLN A O 1
ATOM 1502 N N . LEU A 1 191 ? -10.070 0.542 28.097 1.00 94.00 191 LEU A N 1
ATOM 1503 C CA . LEU A 1 191 ? -9.405 1.452 27.170 1.00 94.00 191 LEU A CA 1
ATOM 1504 C C . LEU A 1 191 ? -10.333 2.622 26.833 1.00 94.00 191 LEU A C 1
ATOM 1506 O O . LEU A 1 191 ? -11.395 2.420 26.250 1.00 94.00 191 LEU A O 1
ATOM 1510 N N . ASN A 1 192 ? -9.913 3.843 27.155 1.00 94.69 192 ASN A N 1
ATOM 1511 C CA . ASN A 1 192 ? -10.648 5.055 26.804 1.00 94.69 192 ASN A CA 1
ATOM 1512 C C . ASN A 1 192 ? -10.003 5.718 25.584 1.00 94.69 192 ASN A C 1
ATOM 1514 O O . ASN A 1 192 ? -8.812 6.028 25.607 1.00 94.69 192 ASN A O 1
ATOM 1518 N N . VAL A 1 193 ? -10.786 5.944 24.532 1.00 95.25 193 VAL A N 1
ATOM 1519 C CA . VAL A 1 193 ? -10.350 6.600 23.295 1.00 95.25 193 VAL A CA 1
ATOM 1520 C C . VAL A 1 193 ? -11.194 7.847 23.067 1.00 95.25 193 VAL A C 1
ATOM 1522 O O . VAL A 1 193 ? -12.419 7.792 23.144 1.00 95.25 193 VAL A O 1
ATOM 1525 N N . ILE A 1 194 ? -10.541 8.968 22.765 1.00 96.06 194 ILE A N 1
ATOM 1526 C CA . ILE A 1 194 ? -11.202 10.236 22.446 1.00 96.06 194 ILE A CA 1
ATOM 1527 C C . ILE A 1 194 ? -10.813 10.627 21.019 1.00 96.06 194 ILE A C 1
ATOM 1529 O O . ILE A 1 194 ? -9.629 10.764 20.716 1.00 96.06 194 ILE A O 1
ATOM 1533 N N . ASP A 1 195 ? -11.810 10.784 20.154 1.00 94.25 195 ASP A N 1
ATOM 1534 C CA . ASP A 1 195 ? -11.664 11.133 18.741 1.00 94.25 195 ASP A CA 1
ATOM 1535 C C . ASP A 1 195 ? -12.073 12.594 18.517 1.00 94.25 195 ASP A C 1
ATOM 1537 O O . ASP A 1 195 ? -13.259 12.930 18.509 1.00 94.25 195 ASP A O 1
ATOM 1541 N N . PHE A 1 196 ? -11.082 13.475 18.381 1.00 94.50 196 PHE A N 1
ATOM 1542 C CA . PHE A 1 196 ? -11.301 14.901 18.143 1.00 94.50 196 PHE A CA 1
ATOM 1543 C C . PHE A 1 196 ? -11.531 15.182 16.657 1.00 94.50 196 PHE A C 1
ATOM 1545 O O . PHE A 1 196 ? -10.710 14.835 15.811 1.00 94.50 196 PHE A O 1
ATOM 1552 N N . GLY A 1 197 ? -12.615 15.891 16.345 1.00 90.81 197 GLY A N 1
ATOM 1553 C CA . GLY A 1 197 ? -13.030 16.146 14.968 1.00 90.81 197 GLY A CA 1
ATOM 1554 C C . GLY A 1 197 ? -13.669 14.918 14.326 1.00 90.81 197 GLY A C 1
ATOM 1555 O O . GLY A 1 197 ? -13.419 14.638 13.152 1.00 90.81 197 GLY A O 1
ATOM 1556 N N . SER A 1 198 ? -14.494 14.188 15.085 1.00 90.81 198 SER A N 1
ATOM 1557 C CA . SER A 1 198 ? -15.086 12.914 14.653 1.00 90.81 198 SER A CA 1
ATOM 1558 C C . SER A 1 198 ? -15.963 13.030 13.398 1.00 90.81 198 SER A C 1
ATOM 1560 O O . SER A 1 198 ? -16.205 12.028 12.714 1.00 90.81 198 SER A O 1
ATOM 1562 N N . GLY A 1 199 ? -16.442 14.235 13.058 1.00 90.56 199 GLY A N 1
ATOM 1563 C CA . GLY A 1 199 ? -17.366 14.460 11.949 1.00 90.56 199 GLY A CA 1
ATOM 1564 C C . GLY A 1 199 ? -18.572 13.529 12.057 1.00 90.56 199 GLY A C 1
ATOM 1565 O O . GLY A 1 199 ? -19.118 13.347 13.137 1.00 90.56 199 GLY A O 1
ATOM 1566 N N . LYS A 1 200 ? -18.909 12.849 10.954 1.00 88.94 200 LYS A N 1
ATOM 1567 C CA . LYS A 1 200 ? -19.993 11.847 10.886 1.00 88.94 200 LYS A CA 1
ATOM 1568 C C . LYS A 1 200 ? -19.709 10.524 11.629 1.00 88.94 200 LYS A C 1
ATOM 1570 O O . LYS A 1 200 ? -20.400 9.537 11.411 1.00 88.94 200 LYS A O 1
ATOM 1575 N N . GLY A 1 201 ? -18.626 10.433 12.400 1.00 92.75 201 GLY A N 1
ATOM 1576 C CA . GLY A 1 201 ? -18.329 9.285 13.262 1.00 92.75 201 GLY A CA 1
ATOM 1577 C C . GLY A 1 201 ? -17.741 8.041 12.585 1.00 92.75 201 GLY A C 1
ATOM 1578 O O . GLY A 1 201 ? -17.492 7.057 13.272 1.00 92.75 201 GLY A O 1
ATOM 1579 N N . TYR A 1 202 ? -17.464 8.041 11.273 1.00 94.06 202 TYR A N 1
ATOM 1580 C CA . TYR A 1 202 ? -16.938 6.855 10.562 1.00 94.06 202 TYR A CA 1
ATOM 1581 C C . TYR A 1 202 ? -15.744 6.183 11.249 1.00 94.06 202 TYR A C 1
ATOM 1583 O O . TYR A 1 202 ? -15.704 4.960 11.350 1.00 94.06 202 TYR A O 1
ATOM 1591 N N . LEU A 1 203 ? -14.754 6.973 11.671 1.00 95.06 203 LEU A N 1
ATOM 1592 C CA . LEU A 1 203 ? -13.552 6.440 12.311 1.00 95.06 203 LEU A CA 1
ATOM 1593 C C . LEU A 1 203 ? -13.815 6.101 13.777 1.00 95.06 203 LEU A C 1
ATOM 1595 O O . LEU A 1 203 ? -13.371 5.056 14.237 1.00 95.06 203 LEU A O 1
ATOM 1599 N N . THR A 1 204 ? -14.611 6.915 14.469 1.00 95.62 204 THR A N 1
ATOM 1600 C CA . THR A 1 204 ? -15.045 6.668 15.846 1.00 95.62 204 THR A CA 1
ATOM 1601 C C . THR A 1 204 ? -15.711 5.296 15.989 1.00 95.62 204 THR A C 1
ATOM 1603 O O . THR A 1 204 ? -15.272 4.476 16.796 1.00 95.62 204 THR A O 1
ATOM 1606 N N . PHE A 1 205 ? -16.720 5.004 15.160 1.00 95.44 205 PHE A N 1
ATOM 1607 C CA . PHE A 1 205 ? -17.416 3.715 15.171 1.00 95.44 205 PHE A CA 1
ATOM 1608 C C . PHE A 1 205 ? -16.510 2.570 14.719 1.00 95.44 205 PHE A C 1
ATOM 1610 O O . PHE A 1 205 ? -16.567 1.487 15.290 1.00 95.44 205 PHE A O 1
ATOM 1617 N N . ALA A 1 206 ? -15.627 2.811 13.748 1.00 95.19 206 ALA A N 1
ATOM 1618 C CA . ALA A 1 206 ? -14.678 1.804 13.295 1.00 95.19 206 ALA A CA 1
ATOM 1619 C C . ALA A 1 206 ? -13.679 1.389 14.390 1.00 95.19 206 ALA A C 1
ATOM 1621 O O . ALA A 1 206 ? -13.414 0.198 14.545 1.00 95.19 206 ALA A O 1
ATOM 1622 N N . ILE A 1 207 ? -13.148 2.343 15.167 1.00 95.19 207 ILE A N 1
ATOM 1623 C CA . ILE A 1 207 ? -12.278 2.055 16.319 1.00 95.19 207 ILE A CA 1
ATOM 1624 C C . ILE A 1 207 ? -13.055 1.290 17.382 1.00 95.19 207 ILE A C 1
ATOM 1626 O O . ILE A 1 207 ? -12.560 0.294 17.904 1.00 95.19 207 ILE A O 1
ATOM 1630 N N . HIS A 1 208 ? -14.255 1.770 17.717 1.00 95.44 208 HIS A N 1
ATOM 1631 C CA . HIS A 1 208 ? -15.104 1.142 18.724 1.00 95.44 208 HIS A CA 1
ATOM 1632 C C . HIS A 1 208 ? -15.396 -0.317 18.377 1.00 95.44 208 HIS A C 1
ATOM 1634 O O . HIS A 1 208 ? -15.144 -1.199 19.202 1.00 95.44 208 HIS A O 1
ATOM 1640 N N . ASP A 1 209 ? -15.847 -0.565 17.146 1.00 95.06 209 ASP A N 1
ATOM 1641 C CA . ASP A 1 209 ? -16.161 -1.903 16.661 1.00 95.06 209 ASP A CA 1
ATOM 1642 C C . ASP A 1 209 ? -14.919 -2.791 16.673 1.00 95.06 209 ASP A C 1
ATOM 1644 O O . ASP A 1 209 ? -14.938 -3.878 17.246 1.00 95.06 209 ASP A O 1
ATOM 1648 N N . TRP A 1 210 ? -13.801 -2.303 16.135 1.00 94.31 210 TRP A N 1
ATOM 1649 C CA . TRP A 1 210 ? -12.569 -3.078 16.083 1.00 94.31 210 TRP A CA 1
ATOM 1650 C C . TRP A 1 210 ? -12.038 -3.440 17.479 1.00 94.31 210 TRP A C 1
ATOM 1652 O O . TRP A 1 210 ? -11.716 -4.603 17.733 1.00 94.31 210 TRP A O 1
ATOM 1662 N N . LEU A 1 211 ? -11.996 -2.488 18.416 1.00 93.69 211 LEU A N 1
ATOM 1663 C CA . LEU A 1 211 ? -11.535 -2.744 19.783 1.00 93.69 211 LEU A CA 1
ATOM 1664 C C . LEU A 1 211 ? -12.439 -3.747 20.510 1.00 93.69 211 LEU A C 1
ATOM 1666 O O . LEU A 1 211 ? -11.941 -4.667 21.159 1.00 93.69 211 LEU A O 1
ATOM 1670 N N . ARG A 1 212 ? -13.764 -3.599 20.405 1.00 92.31 212 ARG A N 1
ATOM 1671 C CA . ARG A 1 212 ? -14.710 -4.432 21.164 1.00 92.31 212 ARG A CA 1
ATOM 1672 C C . ARG A 1 212 ? -14.990 -5.772 20.499 1.00 92.31 212 ARG A C 1
ATOM 1674 O O . ARG A 1 212 ? -14.922 -6.797 21.169 1.00 92.31 212 ARG A O 1
ATOM 1681 N N . HIS A 1 213 ? -15.289 -5.779 19.206 1.00 90.31 213 HIS A N 1
ATOM 1682 C CA . HIS A 1 213 ? -15.715 -6.977 18.483 1.00 90.31 213 HIS A CA 1
ATOM 1683 C C . HIS A 1 213 ? -14.553 -7.763 17.883 1.00 90.31 213 HIS A C 1
ATOM 1685 O O . HIS A 1 213 ? -14.603 -8.990 17.894 1.00 90.31 213 HIS A O 1
ATOM 1691 N N . SER A 1 214 ? -13.509 -7.095 17.382 1.00 87.62 214 SER A N 1
ATOM 1692 C CA . SER A 1 214 ? -12.365 -7.795 16.780 1.00 87.62 214 SER A CA 1
ATOM 1693 C C . SER A 1 214 ? -11.275 -8.117 17.809 1.00 87.62 214 SER A C 1
ATOM 1695 O O . SER A 1 214 ? -10.756 -9.230 17.815 1.00 87.62 214 SER A O 1
ATOM 1697 N N . MET A 1 215 ? -10.932 -7.189 18.712 1.00 88.06 215 MET A N 1
ATOM 1698 C CA . MET A 1 215 ? -9.911 -7.438 19.743 1.00 88.06 215 MET A CA 1
ATOM 1699 C C . MET A 1 215 ? -10.467 -8.011 21.052 1.00 88.06 215 MET A C 1
ATOM 1701 O O . MET A 1 215 ? -9.709 -8.635 21.800 1.00 88.06 215 MET A O 1
ATOM 1705 N N . GLY A 1 216 ? -11.755 -7.819 21.352 1.00 89.06 216 GLY A N 1
ATOM 1706 C CA . GLY A 1 216 ? -12.340 -8.222 22.636 1.00 89.06 216 GLY A CA 1
ATOM 1707 C C . GLY A 1 216 ? -11.861 -7.373 23.818 1.00 89.06 216 GLY A C 1
ATOM 1708 O O . GLY A 1 216 ? -11.821 -7.857 24.946 1.00 89.06 216 GLY A O 1
ATOM 1709 N N . VAL A 1 217 ? -11.439 -6.132 23.570 1.00 91.12 217 VAL A N 1
ATOM 1710 C CA . VAL A 1 217 ? -11.022 -5.182 24.606 1.00 91.12 217 VAL A CA 1
ATOM 1711 C C . VAL A 1 217 ? -12.250 -4.452 25.138 1.00 91.12 217 VAL A C 1
ATOM 1713 O O . VAL A 1 217 ? -13.110 -4.004 24.374 1.00 91.12 217 VAL A O 1
ATOM 1716 N N . ASN A 1 218 ? -12.321 -4.272 26.458 1.00 91.94 218 ASN A N 1
ATOM 1717 C CA . ASN A 1 218 ? -13.305 -3.376 27.050 1.00 91.94 218 ASN A CA 1
ATOM 1718 C C . ASN A 1 218 ? -12.936 -1.923 26.719 1.00 91.94 218 ASN A C 1
ATOM 1720 O O . ASN A 1 218 ? -12.157 -1.296 27.432 1.00 91.94 218 ASN A O 1
ATOM 1724 N N . ALA A 1 219 ? -13.463 -1.403 25.613 1.00 94.31 219 ALA A N 1
ATOM 1725 C CA . ALA A 1 219 ? -13.198 -0.043 25.168 1.00 94.31 219 ALA A CA 1
ATOM 1726 C C . ALA A 1 219 ? -14.422 0.873 25.304 1.00 94.31 219 ALA A C 1
ATOM 1728 O O . ALA A 1 219 ? -15.562 0.462 25.053 1.00 94.31 219 ALA A O 1
ATOM 1729 N N . GLN A 1 220 ? -14.161 2.132 25.650 1.00 95.56 220 GLN A N 1
ATOM 1730 C CA . GLN A 1 220 ? -15.082 3.255 25.534 1.00 95.56 220 GLN A CA 1
ATOM 1731 C C . GLN A 1 220 ? -14.481 4.271 24.564 1.00 95.56 220 GLN A C 1
ATOM 1733 O O . GLN A 1 220 ? -13.348 4.714 24.739 1.00 95.56 220 GLN A O 1
ATOM 1738 N N . VAL A 1 221 ? -15.239 4.615 23.525 1.00 96.44 221 VAL A N 1
ATOM 1739 C CA . VAL A 1 221 ? -14.801 5.542 22.479 1.00 96.44 221 VAL A CA 1
ATOM 1740 C C . VAL A 1 221 ? -15.756 6.725 22.454 1.00 96.44 221 VAL A C 1
ATOM 1742 O O . VAL A 1 221 ? -16.966 6.530 22.343 1.00 96.44 221 VAL A O 1
ATOM 1745 N N . THR A 1 222 ? -15.212 7.934 22.552 1.00 95.38 222 THR A N 1
ATOM 1746 C CA . THR A 1 222 ? -15.969 9.189 22.559 1.00 95.38 222 THR A CA 1
ATOM 1747 C C . THR A 1 222 ? -15.548 10.040 21.368 1.00 95.38 222 THR A C 1
ATOM 1749 O O . THR A 1 222 ? -14.388 10.434 21.276 1.00 95.38 222 THR A O 1
ATOM 1752 N N . GLY A 1 223 ? -16.485 10.337 20.467 1.00 94.00 223 GLY A N 1
ATOM 1753 C CA . GLY A 1 223 ? -16.288 11.319 19.399 1.00 94.00 223 GLY A CA 1
ATOM 1754 C C . GLY A 1 223 ? -16.609 12.731 19.884 1.00 94.00 223 GLY A C 1
ATOM 1755 O O . GLY A 1 223 ? -17.611 12.936 20.568 1.00 94.00 223 GLY A O 1
ATOM 1756 N N . VAL A 1 224 ? -15.760 13.698 19.544 1.00 94.31 224 VAL A N 1
ATOM 1757 C CA . VAL A 1 224 ? -15.933 15.119 19.862 1.00 94.31 224 VAL A CA 1
ATOM 1758 C C . VAL A 1 224 ? -15.937 15.906 18.555 1.00 94.31 224 VAL A C 1
ATOM 1760 O O . VAL A 1 224 ? -14.933 15.948 17.846 1.00 94.31 224 VAL A O 1
ATOM 1763 N N . GLU A 1 225 ? -17.046 16.564 18.235 1.00 93.38 225 GLU A N 1
ATOM 1764 C CA . GLU A 1 225 ? -17.191 17.416 17.050 1.00 93.38 225 GLU A CA 1
ATOM 1765 C C . GLU A 1 225 ? -17.891 18.720 17.445 1.00 93.38 225 GLU A C 1
ATOM 1767 O O . GLU A 1 225 ? -18.798 18.731 18.275 1.00 93.38 225 GLU A O 1
ATOM 1772 N N . LEU A 1 226 ? -17.418 19.832 16.880 1.00 91.12 226 LEU A N 1
ATOM 1773 C CA . LEU A 1 226 ? -17.896 21.178 17.199 1.00 91.12 226 LEU A CA 1
ATOM 1774 C C . LEU A 1 226 ? -19.080 21.590 16.322 1.00 91.12 226 LEU A C 1
ATOM 1776 O O . LEU A 1 226 ? -19.827 22.492 16.690 1.00 91.12 226 LEU A O 1
ATOM 1780 N N . ARG A 1 227 ? -19.229 20.961 15.152 1.00 88.38 227 ARG A N 1
ATOM 1781 C CA . ARG A 1 227 ? -20.296 21.226 14.183 1.00 88.38 227 ARG A CA 1
ATOM 1782 C C . ARG A 1 227 ? -21.549 20.405 14.506 1.00 88.38 227 ARG A C 1
ATOM 1784 O O . ARG A 1 227 ? -21.518 19.185 14.331 1.00 88.38 227 ARG A O 1
ATOM 1791 N N . PRO A 1 228 ? -22.656 21.035 14.939 1.00 85.31 228 PRO A N 1
ATOM 1792 C CA . PRO A 1 228 ? -23.861 20.309 15.346 1.00 85.31 228 PRO A CA 1
ATOM 1793 C C . PRO A 1 228 ? -24.496 19.491 14.213 1.00 85.31 228 PRO A C 1
ATOM 1795 O O . PRO A 1 228 ? -24.997 18.397 14.449 1.00 85.31 228 PRO A O 1
ATOM 1798 N N . ASP A 1 229 ? -24.416 19.982 12.974 1.00 85.81 229 ASP A N 1
ATOM 1799 C CA . ASP A 1 229 ? -24.941 19.336 11.762 1.00 85.81 229 ASP A CA 1
ATOM 1800 C C . ASP A 1 229 ? -24.238 18.017 11.402 1.00 85.81 229 ASP A C 1
ATOM 1802 O O . ASP A 1 229 ? -24.703 17.280 10.536 1.00 85.81 229 ASP A O 1
ATOM 1806 N N . MET A 1 230 ? -23.115 17.714 12.056 1.00 78.50 230 MET A N 1
ATOM 1807 C CA . MET A 1 230 ? -22.352 16.484 11.850 1.00 78.50 230 MET A CA 1
ATOM 1808 C C . MET A 1 230 ? -22.614 15.408 12.913 1.00 78.50 230 MET A C 1
ATOM 1810 O O . MET A 1 230 ? -22.167 14.278 12.718 1.00 78.50 230 MET A O 1
ATOM 1814 N N . VAL A 1 231 ? -23.296 15.751 14.013 1.00 69.75 231 VAL A N 1
ATOM 1815 C CA . VAL A 1 231 ? -23.533 14.868 15.175 1.00 69.75 231 VAL A CA 1
ATOM 1816 C C . VAL A 1 231 ? -25.011 14.473 15.316 1.00 69.75 231 VAL A C 1
ATOM 1818 O O . VAL A 1 231 ? -25.300 13.459 15.946 1.00 69.75 231 VAL A O 1
ATOM 1821 N N . ALA A 1 232 ? -25.921 15.270 14.747 1.00 52.81 232 ALA A N 1
ATOM 1822 C CA . ALA A 1 232 ? -27.372 15.092 14.837 1.00 52.81 232 ALA A CA 1
ATOM 1823 C C . ALA A 1 232 ? -27.933 14.038 13.869 1.00 52.81 232 ALA A C 1
ATOM 1825 O O . ALA A 1 232 ? -27.462 13.977 12.709 1.00 52.81 232 ALA A O 1
#

Radius of gyration: 23.87 Å; chains: 1; bounding box: 59×38×62 Å

Sequence (232 aa):
MNLPTDPAVERFLAHFADALHDSSFVKLVLAKPQRASDDLLRLTARLVLLRGEAALSLVYTHKTRDITKNHGLHEGVALLRELLGSTFRNAHLHTQSEEWQLSISKKGQCTLHVAAASHAADAPTAHDREKQRWLELTRPFLTELGVTTAQHQLIPAMSRKWKQINKFIEVFAHALASSPLADVKEKAKQLNVIDFGSGKGYLTFAIHDWLRHSMGVNAQVTGVELRPDMVA

pLDDT: mean 85.16, std 14.23, range [36.41, 96.44]

Foldseek 3Di:
DDLLDDPQLVVVLVVLLVCVVVLQFAKKKFADFPDPPFQFGIKIWDWADDPNAIWIWIWTDGPVDIDIDIGHSVVVSVVVSVCDPNTGQWMWTDGQFKIWIWGADPVGDIDIDMDTDPDSPPRPPDSPPVLPQLDQLPPPVCCVLPQAPPVSHGDPVCPVVSVVLSVLVVVVLVVCCPDPNVCQVVVLHEAEAEAEQCFLVSNQVSVVCSCCPVVVHNYDTHYDHPDPVRVD